Protein AF-A0A0N4Y0J4-F1 (afdb_monomer)

Foldseek 3Di:
DDDDDPPPPPPPPPCPPVVVVVVCVVVVHDDDDDDDDFFLQCVPCVDPVNCVQDPDSVDSGGGHDPLLVVQLVVLCVVPVDDNPQSVLVSLVVSVVVVVVVCCVVVVHDDDDDDVVSNVPHDDDWDQRPVPRDTDDDPDDDDPPPDPDPADDDDDDQDPDSPDAGRLCPLVCVLVVQLVVQLRVLVVDPVCVVPDPVVSSVVSQVVSCVVQVANPPDDDRPRGRDQCNQLVVLCVVLVVLVDCVLVVCVVPDDLVVSLVVCVVPVVVSVVSNLVSCVVPDPPVSSVVCCVVRPVVSVVVSVVSVVVVVVVVPDPDDPPPPDDDDDDPPVVVVVVVVCVVPPPDD

Structure (mmCIF, N/CA/C/O backbone):
data_AF-A0A0N4Y0J4-F1
#
_entry.id   AF-A0A0N4Y0J4-F1
#
loop_
_atom_site.group_PDB
_atom_site.id
_atom_site.type_symbol
_atom_site.label_atom_id
_atom_site.label_alt_id
_atom_site.label_comp_id
_atom_site.label_asym_id
_atom_site.label_entity_id
_atom_site.label_seq_id
_atom_site.pdbx_PDB_ins_code
_atom_site.Cartn_x
_atom_site.Cartn_y
_atom_site.Cartn_z
_atom_site.occupancy
_atom_site.B_iso_or_equiv
_atom_site.auth_seq_id
_atom_site.auth_comp_id
_atom_site.auth_asym_id
_atom_site.auth_atom_id
_atom_site.pdbx_PDB_model_num
ATOM 1 N N . MET A 1 1 ? 0.042 -35.279 -25.208 1.00 31.17 1 MET A N 1
ATOM 2 C CA . MET A 1 1 ? 1.212 -35.589 -24.359 1.00 31.17 1 MET A CA 1
ATOM 3 C C . MET A 1 1 ? 1.078 -34.832 -23.050 1.00 31.17 1 MET A C 1
ATOM 5 O O . MET A 1 1 ? 1.083 -33.609 -23.061 1.00 31.17 1 MET A O 1
ATOM 9 N N . LYS A 1 2 ? 0.857 -35.554 -21.946 1.00 26.38 2 LYS A N 1
ATOM 10 C CA . LYS A 1 2 ? 0.880 -34.996 -20.590 1.00 26.38 2 LYS A CA 1
ATOM 11 C C . LYS A 1 2 ? 2.342 -34.725 -20.237 1.00 26.38 2 LYS A C 1
ATOM 13 O O . LYS A 1 2 ? 3.119 -35.668 -20.147 1.00 26.38 2 LYS A O 1
ATOM 18 N N . VAL A 1 3 ? 2.716 -33.457 -20.097 1.00 28.03 3 VAL A N 1
ATOM 19 C CA . VAL A 1 3 ? 4.016 -33.084 -19.531 1.00 28.03 3 VAL A CA 1
ATOM 20 C C . VAL A 1 3 ? 3.877 -33.183 -18.016 1.00 28.03 3 VAL A C 1
ATOM 22 O O . VAL A 1 3 ? 3.051 -32.494 -17.418 1.00 28.03 3 VAL A O 1
ATOM 25 N N . ASN A 1 4 ? 4.636 -34.103 -17.425 1.00 28.98 4 ASN A N 1
ATOM 26 C CA . ASN A 1 4 ? 4.753 -34.290 -15.985 1.00 28.98 4 ASN A CA 1
ATOM 27 C C . ASN A 1 4 ? 5.170 -32.968 -15.326 1.00 28.98 4 ASN A C 1
ATOM 29 O O . ASN A 1 4 ? 6.237 -32.435 -15.622 1.00 28.98 4 ASN A O 1
ATOM 33 N N . GLN A 1 5 ? 4.323 -32.442 -14.440 1.00 28.95 5 GLN A N 1
ATOM 34 C CA . GLN A 1 5 ? 4.692 -31.340 -13.555 1.00 28.95 5 GLN A CA 1
ATOM 35 C C . GLN A 1 5 ? 5.646 -31.871 -12.474 1.00 28.95 5 GLN A C 1
ATOM 37 O O . GLN A 1 5 ? 5.305 -32.863 -11.823 1.00 28.95 5 GLN A O 1
ATOM 42 N N . PRO A 1 6 ? 6.806 -31.236 -12.234 1.00 32.66 6 PRO A N 1
ATOM 43 C CA . PRO A 1 6 ? 7.612 -31.535 -11.061 1.00 32.66 6 PRO A CA 1
ATOM 44 C C . PRO A 1 6 ? 6.843 -31.129 -9.798 1.00 32.66 6 PRO A C 1
ATOM 46 O O . PRO A 1 6 ? 6.351 -30.004 -9.685 1.00 32.66 6 PRO A O 1
ATOM 49 N N . GLN A 1 7 ? 6.738 -32.052 -8.842 1.00 34.50 7 GLN A N 1
ATOM 50 C CA . GLN A 1 7 ? 6.156 -31.838 -7.517 1.00 34.50 7 GLN A CA 1
ATOM 51 C C . GLN A 1 7 ? 7.072 -30.969 -6.635 1.00 34.50 7 GLN A C 1
ATOM 53 O O . GLN A 1 7 ? 7.672 -31.435 -5.674 1.00 34.50 7 GLN A O 1
ATOM 58 N N . SER A 1 8 ? 7.154 -29.677 -6.943 1.00 32.69 8 SER A N 1
ATOM 59 C CA . SER A 1 8 ? 7.699 -28.655 -6.043 1.00 32.69 8 SER A CA 1
ATOM 60 C C . SER A 1 8 ? 6.921 -27.351 -6.220 1.00 32.69 8 SER A C 1
ATOM 62 O O . SER A 1 8 ? 7.470 -26.300 -6.544 1.00 32.69 8 SER A O 1
ATOM 64 N N . ASN A 1 9 ? 5.600 -27.426 -6.045 1.00 29.61 9 ASN A N 1
ATOM 65 C CA . ASN A 1 9 ? 4.718 -26.265 -6.099 1.00 29.61 9 ASN A CA 1
ATOM 66 C C . ASN A 1 9 ? 4.848 -25.440 -4.811 1.00 29.61 9 ASN A C 1
ATOM 68 O O . ASN A 1 9 ? 3.964 -25.438 -3.962 1.00 29.61 9 ASN A O 1
ATOM 72 N N . ILE A 1 10 ? 5.921 -24.660 -4.706 1.00 33.69 10 ILE A N 1
ATOM 73 C CA . ILE A 1 10 ? 5.779 -23.302 -4.181 1.00 33.69 10 ILE A CA 1
ATOM 74 C C . ILE A 1 10 ? 5.601 -22.421 -5.411 1.00 33.69 10 ILE A C 1
ATOM 76 O O . ILE A 1 10 ? 6.430 -21.586 -5.754 1.00 33.69 10 ILE A O 1
ATOM 80 N N . ALA A 1 11 ? 4.482 -22.622 -6.100 1.00 30.66 11 ALA A N 1
ATOM 81 C CA . ALA A 1 11 ? 3.845 -21.465 -6.674 1.00 30.66 11 ALA A CA 1
ATOM 82 C C . ALA A 1 11 ? 3.395 -20.659 -5.453 1.00 30.66 11 ALA A C 1
ATOM 84 O O . ALA A 1 11 ? 2.435 -21.036 -4.782 1.00 30.66 11 ALA A O 1
ATOM 85 N N . ILE A 1 12 ? 4.089 -19.562 -5.132 1.00 37.56 12 ILE A N 1
ATOM 86 C CA . ILE A 1 12 ? 3.347 -18.424 -4.594 1.00 37.56 12 ILE A CA 1
ATOM 87 C C . ILE A 1 12 ? 2.304 -18.189 -5.674 1.00 37.56 12 ILE A C 1
ATOM 89 O O . ILE A 1 12 ? 2.636 -17.764 -6.780 1.00 37.56 12 ILE A O 1
ATOM 93 N N . GLN A 1 13 ? 1.087 -18.661 -5.421 1.00 34.84 13 GLN A N 1
ATOM 94 C CA . GLN A 1 13 ? -0.018 -18.557 -6.345 1.00 34.84 13 GLN A CA 1
ATOM 95 C C . GLN A 1 13 ? -0.326 -17.060 -6.422 1.00 34.84 13 GLN A C 1
ATOM 97 O O . GLN A 1 13 ? -1.225 -16.559 -5.753 1.00 34.84 13 GLN A O 1
ATOM 102 N N . TRP A 1 14 ? 0.406 -16.327 -7.263 1.00 43.12 14 TRP A N 1
ATOM 103 C CA . TRP A 1 14 ? -0.055 -15.081 -7.856 1.00 43.12 14 TRP A CA 1
ATOM 104 C C . TRP A 1 14 ? -1.189 -15.447 -8.804 1.00 43.12 14 TRP A C 1
ATOM 106 O O . TRP A 1 14 ? -1.129 -15.273 -10.017 1.00 43.12 14 TRP A O 1
ATOM 116 N N . THR A 1 15 ? -2.249 -16.021 -8.247 1.00 46.75 15 THR A N 1
ATOM 117 C CA . THR A 1 15 ? -3.503 -16.123 -8.949 1.00 46.75 15 THR A CA 1
ATOM 118 C C . THR A 1 15 ? -4.069 -14.722 -8.860 1.00 46.75 15 THR A C 1
ATOM 120 O O . THR A 1 15 ? -4.927 -14.436 -8.026 1.00 46.75 15 THR A O 1
ATOM 123 N N . ILE A 1 16 ? -3.612 -13.829 -9.744 1.00 56.88 16 ILE A N 1
ATOM 124 C CA . ILE A 1 16 ? -4.552 -12.852 -10.272 1.00 56.88 16 ILE A CA 1
ATOM 125 C C . ILE A 1 16 ? -5.655 -13.731 -10.851 1.00 56.88 16 ILE A C 1
ATOM 127 O O . ILE A 1 16 ? -5.487 -14.370 -11.893 1.00 56.88 16 ILE A O 1
ATOM 131 N N . ARG A 1 17 ? -6.717 -13.926 -10.061 1.00 66.19 17 ARG A N 1
ATOM 132 C CA . ARG A 1 17 ? -7.795 -14.847 -10.407 1.00 66.19 17 ARG A CA 1
ATOM 133 C C . ARG A 1 17 ? -8.247 -14.450 -11.803 1.00 66.19 17 ARG A C 1
ATOM 135 O O . ARG A 1 17 ? -8.393 -13.259 -12.065 1.00 66.19 17 ARG A O 1
ATOM 142 N N . LYS A 1 18 ? -8.478 -15.417 -12.697 1.00 72.25 18 LYS A N 1
ATOM 143 C CA . LYS A 1 18 ? -8.945 -15.127 -14.069 1.00 72.25 18 LYS A CA 1
ATOM 144 C C . LYS A 1 18 ? -10.119 -14.133 -14.077 1.00 72.25 18 LYS A C 1
ATOM 146 O O . LYS A 1 18 ? -10.210 -13.308 -14.977 1.00 72.25 18 LYS A O 1
ATOM 151 N N . GLY A 1 19 ? -10.953 -14.161 -13.031 1.00 79.44 19 GLY A N 1
ATOM 152 C CA . GLY A 1 19 ? -11.997 -13.168 -12.777 1.00 79.44 19 GLY A CA 1
ATOM 153 C C . GLY A 1 19 ? -11.510 -11.712 -12.715 1.00 79.44 19 GLY A C 1
ATOM 154 O O . GLY A 1 19 ? -12.121 -10.871 -13.358 1.00 79.44 19 GLY A O 1
ATOM 155 N N . HIS A 1 20 ? -10.406 -11.402 -12.027 1.00 82.44 20 HIS A N 1
ATOM 156 C CA . HIS A 1 20 ? -9.863 -10.038 -11.944 1.00 82.44 20 HIS A CA 1
ATOM 157 C C . HIS A 1 20 ? -9.346 -9.539 -13.298 1.00 82.44 20 HIS A C 1
ATOM 159 O O . HIS A 1 20 ? -9.631 -8.408 -13.678 1.00 82.44 20 HIS A O 1
ATOM 165 N N . LEU A 1 21 ? -8.643 -10.389 -14.057 1.00 86.44 21 LEU A N 1
ATOM 166 C CA . LEU A 1 21 ? -8.172 -10.033 -15.403 1.00 86.44 21 LEU A CA 1
ATOM 167 C C . LEU A 1 21 ? -9.341 -9.786 -16.363 1.00 86.44 21 LEU A C 1
ATOM 169 O O . LEU A 1 21 ? -9.305 -8.854 -17.159 1.00 86.44 21 LEU A O 1
ATOM 173 N N . ASN A 1 22 ? -10.392 -10.605 -16.276 1.00 87.00 22 ASN A N 1
ATOM 174 C CA . ASN A 1 22 ? -11.595 -10.413 -17.081 1.00 87.00 22 ASN A CA 1
ATOM 175 C C . ASN A 1 22 ? -12.346 -9.138 -16.681 1.00 87.00 22 ASN A C 1
ATOM 177 O O . ASN A 1 22 ? -12.809 -8.412 -17.553 1.00 87.00 22 ASN A O 1
ATOM 181 N N . PHE A 1 23 ? -12.434 -8.844 -15.384 1.00 90.38 23 PHE A N 1
ATOM 182 C CA . PHE A 1 23 ? -13.051 -7.616 -14.893 1.00 90.38 23 PHE A CA 1
ATOM 183 C C . PHE A 1 23 ? -12.301 -6.369 -15.377 1.00 90.38 23 PHE A C 1
ATOM 185 O O . PHE A 1 23 ? -12.927 -5.465 -15.921 1.00 90.38 23 PHE A O 1
ATOM 192 N N . ALA A 1 24 ? -10.968 -6.351 -15.268 1.00 91.56 24 ALA A N 1
ATOM 193 C CA . ALA A 1 24 ? -10.138 -5.266 -15.791 1.00 91.56 24 ALA A CA 1
ATOM 194 C C . ALA A 1 24 ? -10.339 -5.078 -17.303 1.00 91.56 24 ALA A C 1
ATOM 196 O O . ALA A 1 24 ? -10.591 -3.965 -17.755 1.00 91.56 24 ALA A O 1
ATOM 197 N N . ARG A 1 25 ? -10.352 -6.177 -18.071 1.00 92.06 25 ARG A N 1
ATOM 198 C CA . ARG A 1 25 ? -10.621 -6.135 -19.515 1.00 92.06 25 ARG A CA 1
ATOM 199 C C . ARG A 1 25 ? -11.995 -5.540 -19.835 1.00 92.06 25 ARG A C 1
ATOM 201 O O . ARG A 1 25 ? -12.098 -4.741 -20.754 1.00 92.06 25 ARG A O 1
ATOM 208 N N . ASN A 1 26 ? -13.032 -5.883 -19.070 1.00 95.38 26 ASN A N 1
ATOM 209 C CA . ASN A 1 26 ? -14.376 -5.322 -19.255 1.00 95.38 26 ASN A CA 1
ATOM 210 C C . ASN A 1 26 ? -14.440 -3.813 -18.959 1.00 95.38 26 ASN A C 1
ATOM 212 O O . ASN A 1 26 ? -15.339 -3.136 -19.448 1.00 95.38 26 ASN A O 1
ATOM 216 N N . LEU A 1 27 ? -13.497 -3.294 -18.170 1.00 94.94 27 LEU A N 1
ATOM 217 C CA . LEU A 1 27 ? -13.324 -1.867 -17.899 1.00 94.94 27 LEU A CA 1
ATOM 218 C C . LEU A 1 27 ? -12.318 -1.190 -18.846 1.00 94.94 27 LEU A C 1
ATOM 220 O O . LEU A 1 27 ? -11.990 -0.027 -18.632 1.00 94.94 27 LEU A O 1
ATOM 224 N N . ASN A 1 28 ? -11.832 -1.892 -19.878 1.00 95.12 28 ASN A N 1
ATOM 225 C CA . ASN A 1 28 ? -10.765 -1.434 -20.777 1.00 95.12 28 ASN A CA 1
ATOM 226 C C . ASN A 1 28 ? -9.472 -1.042 -20.037 1.00 95.12 28 ASN A C 1
ATOM 228 O O . ASN A 1 28 ? -8.808 -0.075 -20.402 1.00 95.12 28 ASN A O 1
ATOM 232 N N . LEU A 1 29 ? -9.128 -1.785 -18.983 1.00 91.94 29 LEU A N 1
ATOM 233 C CA . LEU A 1 29 ? -7.893 -1.607 -18.226 1.00 91.94 29 LEU A CA 1
ATOM 234 C C . LEU A 1 29 ? -6.874 -2.690 -18.584 1.00 91.94 29 LEU A C 1
ATOM 236 O O . LEU A 1 29 ? -7.170 -3.887 -18.503 1.00 91.94 29 LEU A O 1
ATOM 240 N N . ASP A 1 30 ? -5.653 -2.254 -18.886 1.00 88.56 30 ASP A N 1
ATOM 241 C CA . ASP A 1 30 ? -4.498 -3.133 -19.018 1.00 88.56 30 ASP A CA 1
ATOM 242 C C . ASP A 1 30 ? -3.889 -3.427 -17.647 1.00 88.56 30 ASP A C 1
ATOM 244 O O . ASP A 1 30 ? -3.648 -2.536 -16.831 1.00 88.56 30 ASP A O 1
ATOM 248 N N . VAL A 1 31 ? -3.622 -4.707 -17.388 1.00 86.94 31 VAL A N 1
ATOM 249 C CA . VAL A 1 31 ? -2.981 -5.155 -16.149 1.00 86.94 31 VAL A CA 1
ATOM 250 C C . VAL A 1 31 ? -1.511 -5.422 -16.433 1.00 86.94 31 VAL A C 1
ATOM 252 O O . VAL A 1 31 ? -1.168 -6.422 -17.064 1.00 86.94 31 VAL A O 1
ATOM 255 N N . ILE A 1 32 ? -0.644 -4.539 -15.937 1.00 87.25 32 ILE A N 1
ATOM 256 C CA . ILE A 1 32 ? 0.812 -4.673 -16.037 1.00 87.25 32 ILE A CA 1
ATOM 257 C C . ILE A 1 32 ? 1.336 -5.228 -14.703 1.00 87.25 32 ILE A C 1
ATOM 259 O O . ILE A 1 32 ? 1.235 -4.542 -13.683 1.00 87.25 32 ILE A O 1
ATOM 263 N N . PRO A 1 33 ? 1.865 -6.465 -14.660 1.00 85.38 33 PRO A N 1
ATOM 264 C CA . PRO A 1 33 ? 2.409 -7.023 -13.430 1.00 85.38 33 PRO A CA 1
ATOM 265 C C . PRO A 1 33 ? 3.743 -6.357 -13.073 1.00 85.38 33 PRO A C 1
ATOM 267 O O . PRO A 1 33 ? 4.647 -6.280 -13.902 1.00 85.38 33 PRO A O 1
ATOM 270 N N . LEU A 1 34 ? 3.881 -5.939 -11.814 1.00 85.81 34 LEU A N 1
ATOM 271 C CA . LEU A 1 34 ? 5.156 -5.529 -11.232 1.00 85.81 34 LEU A CA 1
ATOM 272 C C . LEU A 1 34 ? 5.738 -6.711 -10.458 1.00 85.81 34 LEU A C 1
ATOM 274 O O . LEU A 1 34 ? 5.126 -7.196 -9.506 1.00 85.81 34 LEU A O 1
ATOM 278 N N . VAL A 1 35 ? 6.915 -7.176 -10.873 1.00 85.38 35 VAL A N 1
ATOM 279 C CA . VAL A 1 35 ? 7.637 -8.274 -10.223 1.00 85.38 35 VAL A CA 1
ATOM 280 C C . VAL A 1 35 ? 8.998 -7.756 -9.791 1.00 85.38 35 VAL A C 1
ATOM 282 O O . VAL A 1 35 ? 9.771 -7.282 -10.619 1.00 85.38 35 VAL A O 1
ATOM 285 N N . GLN A 1 36 ? 9.278 -7.848 -8.495 1.00 86.88 36 GLN A N 1
ATOM 286 C CA . GLN A 1 36 ? 10.590 -7.523 -7.950 1.00 86.88 36 GLN A CA 1
ATOM 287 C C . GLN A 1 36 ? 11.582 -8.642 -8.284 1.00 86.88 36 GLN A C 1
ATOM 289 O O . GLN A 1 36 ? 11.252 -9.820 -8.132 1.00 86.88 36 GLN A O 1
ATOM 294 N N . THR A 1 37 ? 12.780 -8.283 -8.755 1.00 85.06 37 THR A N 1
ATOM 295 C CA . THR A 1 37 ? 13.807 -9.258 -9.180 1.00 85.06 37 THR A CA 1
ATOM 296 C C . THR A 1 37 ? 15.152 -9.098 -8.480 1.00 85.06 37 THR A C 1
ATOM 298 O O . THR A 1 37 ? 16.029 -9.934 -8.678 1.00 85.06 37 THR A O 1
ATOM 301 N N . PHE A 1 38 ? 15.313 -8.063 -7.653 1.00 83.50 38 PHE A N 1
ATOM 302 C CA . PHE A 1 38 ? 16.567 -7.778 -6.956 1.00 83.50 38 PHE A CA 1
ATOM 303 C C . PHE A 1 38 ? 16.326 -7.248 -5.536 1.00 83.50 38 PHE A C 1
ATOM 305 O O . PHE A 1 38 ? 16.553 -7.970 -4.565 1.00 83.50 38 PHE A O 1
ATOM 312 N N . GLY A 1 39 ? 15.837 -6.008 -5.420 1.00 85.44 39 GLY A N 1
ATOM 313 C CA . GLY A 1 39 ? 15.441 -5.384 -4.153 1.00 85.44 39 GLY A CA 1
ATOM 314 C C . GLY A 1 39 ? 13.968 -5.623 -3.813 1.00 85.44 39 GLY A C 1
ATOM 315 O O . GLY A 1 39 ? 13.213 -6.129 -4.641 1.00 85.44 39 GLY A O 1
ATOM 316 N N . HIS A 1 40 ? 13.552 -5.233 -2.604 1.00 88.00 40 HIS A N 1
ATOM 317 C CA . HIS A 1 40 ? 12.189 -5.434 -2.081 1.00 88.00 40 HIS A CA 1
ATOM 318 C C . HIS A 1 40 ? 11.744 -6.910 -2.063 1.00 88.00 40 HIS A C 1
ATOM 320 O O . HIS A 1 40 ? 10.594 -7.253 -2.361 1.00 88.00 40 HIS A O 1
ATOM 326 N N . MET A 1 41 ? 12.682 -7.807 -1.749 1.00 89.06 41 MET A N 1
ATOM 327 C CA . MET A 1 41 ? 12.480 -9.256 -1.771 1.00 89.06 41 MET A CA 1
ATOM 328 C C . MET A 1 41 ? 12.072 -9.836 -0.408 1.00 89.06 41 MET A C 1
ATOM 330 O O . MET A 1 41 ? 12.035 -11.060 -0.256 1.00 89.06 41 MET A O 1
ATOM 334 N N . GLU A 1 42 ? 11.708 -9.010 0.580 1.00 88.94 42 GLU A N 1
ATOM 335 C CA . GLU A 1 42 ? 11.458 -9.421 1.972 1.00 88.94 42 GLU A CA 1
ATOM 336 C C . GLU A 1 42 ? 10.393 -10.505 2.063 1.00 88.94 42 GLU A C 1
ATOM 338 O O . GLU A 1 42 ? 10.497 -11.439 2.857 1.00 88.94 42 GLU A O 1
ATOM 343 N N . TRP A 1 43 ? 9.382 -10.428 1.201 1.00 83.75 43 TRP A N 1
ATOM 344 C CA . TRP A 1 43 ? 8.306 -11.408 1.147 1.00 83.75 43 TRP A CA 1
ATOM 345 C C . TRP A 1 43 ? 8.776 -12.816 0.801 1.00 83.75 43 TRP A C 1
ATOM 347 O O . TRP A 1 43 ? 8.217 -13.781 1.325 1.00 83.75 43 TRP A O 1
ATOM 357 N N . LEU A 1 44 ? 9.790 -12.939 -0.055 1.00 88.31 44 LEU A N 1
ATOM 358 C CA . LEU A 1 44 ? 10.386 -14.219 -0.412 1.00 88.31 44 LEU A CA 1
ATOM 359 C C . LEU A 1 44 ? 11.503 -14.578 0.569 1.00 88.31 44 LEU A C 1
ATOM 361 O O . LEU A 1 44 ? 11.515 -15.672 1.128 1.00 88.31 44 LEU A O 1
ATOM 365 N N . LEU A 1 45 ? 12.425 -13.649 0.807 1.00 91.44 45 LEU A N 1
ATOM 366 C CA . LEU A 1 45 ? 13.655 -13.917 1.537 1.00 91.44 45 LEU A CA 1
ATOM 367 C C . LEU A 1 45 ? 13.455 -14.017 3.048 1.00 91.44 45 LEU A C 1
ATOM 369 O O . LEU A 1 45 ? 14.351 -14.532 3.708 1.00 91.44 45 LEU A O 1
ATOM 373 N N . LYS A 1 46 ? 12.306 -13.623 3.622 1.00 89.31 46 LYS A N 1
ATOM 374 C CA . LYS A 1 46 ? 12.015 -13.817 5.060 1.00 89.31 46 LYS A CA 1
ATOM 375 C C . LYS A 1 46 ? 11.979 -15.284 5.501 1.00 89.31 46 LYS A C 1
ATOM 377 O O . LYS A 1 46 ? 12.164 -15.558 6.681 1.00 89.31 46 LYS A O 1
ATOM 382 N N . TYR A 1 47 ? 11.751 -16.226 4.585 1.00 91.06 47 TYR A N 1
ATOM 383 C CA . TYR A 1 47 ? 11.655 -17.650 4.915 1.00 91.06 47 TYR A CA 1
ATOM 384 C C . TYR A 1 47 ? 13.027 -18.331 4.947 1.00 91.06 47 TYR A C 1
ATOM 386 O O . TYR A 1 47 ? 13.835 -18.137 4.041 1.00 91.06 47 TYR A O 1
ATOM 394 N N . GLU A 1 48 ? 13.242 -19.221 5.921 1.00 91.44 48 GLU A N 1
ATOM 395 C CA . GLU A 1 48 ? 14.536 -19.889 6.150 1.00 91.44 48 GLU A CA 1
ATOM 396 C C . GLU A 1 48 ? 15.084 -20.598 4.904 1.00 91.44 48 GLU A C 1
ATOM 398 O O . GLU A 1 48 ? 16.246 -20.441 4.544 1.00 91.44 48 GLU A O 1
ATOM 403 N N . ARG A 1 49 ? 14.226 -21.297 4.152 1.00 92.50 49 ARG A N 1
ATOM 404 C CA . ARG A 1 49 ? 14.622 -21.985 2.907 1.00 92.50 49 ARG A CA 1
ATOM 405 C C . ARG A 1 49 ? 15.214 -21.060 1.832 1.00 92.50 49 ARG A C 1
ATOM 407 O O . ARG A 1 49 ? 15.903 -21.540 0.934 1.00 92.50 49 ARG A O 1
ATOM 414 N N . PHE A 1 50 ? 14.909 -19.763 1.893 1.00 91.25 50 PHE A N 1
ATOM 415 C CA . PHE A 1 50 ? 15.389 -18.743 0.960 1.00 91.25 50 PHE A CA 1
ATOM 416 C C . PHE A 1 50 ? 16.444 -17.819 1.582 1.00 91.25 50 PHE A C 1
ATOM 418 O O . PHE A 1 50 ? 16.999 -16.983 0.877 1.00 91.25 50 PHE A O 1
ATOM 425 N N . ARG A 1 51 ? 16.775 -17.991 2.869 1.00 91.38 51 ARG A N 1
ATOM 426 C CA . ARG A 1 51 ? 17.764 -17.182 3.597 1.00 91.38 51 ARG A CA 1
ATOM 427 C C . ARG A 1 51 ? 19.144 -17.196 2.941 1.00 91.38 51 ARG A C 1
ATOM 429 O O . ARG A 1 51 ? 19.793 -16.162 2.884 1.00 91.38 51 ARG A O 1
ATOM 436 N N . LYS A 1 52 ? 19.538 -18.332 2.355 1.00 90.50 52 LYS A N 1
ATOM 437 C CA . LYS A 1 52 ? 20.798 -18.492 1.606 1.00 90.50 52 LYS A CA 1
ATOM 438 C C . LYS A 1 52 ? 20.951 -17.569 0.390 1.00 90.50 52 LYS A C 1
ATOM 440 O O . LYS A 1 52 ? 22.052 -17.441 -0.122 1.00 90.50 52 LYS A O 1
ATOM 445 N N . PHE A 1 53 ? 19.858 -16.976 -0.091 1.00 89.88 53 PHE A N 1
ATOM 446 C CA . PHE A 1 53 ? 19.873 -16.030 -1.206 1.00 89.88 53 PHE A CA 1
ATOM 447 C C . PHE A 1 53 ? 19.904 -14.574 -0.738 1.00 89.88 53 PHE A C 1
ATOM 449 O O . PHE A 1 53 ? 19.745 -13.683 -1.561 1.00 89.88 53 PHE A O 1
ATOM 456 N N . ARG A 1 54 ? 20.034 -14.295 0.562 1.00 90.94 54 ARG A N 1
ATOM 457 C CA . ARG A 1 54 ? 20.157 -12.919 1.053 1.00 90.94 54 ARG A CA 1
ATOM 458 C C . ARG A 1 54 ? 21.571 -12.409 0.815 1.00 90.94 54 ARG A C 1
ATOM 460 O O . ARG A 1 54 ? 22.531 -13.108 1.120 1.00 90.94 54 ARG A O 1
ATOM 467 N N . GLU A 1 55 ? 21.686 -11.172 0.346 1.00 87.56 55 GLU A N 1
ATOM 468 C CA . GLU A 1 55 ? 22.969 -10.460 0.326 1.00 87.56 55 GLU A CA 1
ATOM 469 C C . GLU A 1 55 ? 23.529 -10.300 1.747 1.00 87.56 55 GLU A C 1
ATOM 471 O O . GLU A 1 55 ? 24.706 -10.545 2.002 1.00 87.56 55 GLU A O 1
ATOM 476 N N . ASN A 1 56 ? 22.657 -9.938 2.692 1.00 88.06 56 ASN A N 1
ATOM 477 C CA . ASN A 1 56 ? 22.979 -9.845 4.106 1.00 88.06 56 ASN A CA 1
ATOM 478 C C . ASN A 1 56 ? 22.021 -10.719 4.911 1.00 88.06 56 ASN A C 1
ATOM 480 O O . ASN A 1 56 ? 20.804 -10.547 4.856 1.00 88.06 56 ASN A O 1
ATOM 484 N N . ASP A 1 57 ? 22.573 -11.619 5.718 1.00 88.69 57 ASP A N 1
ATOM 485 C CA . ASP A 1 57 ? 21.789 -12.565 6.504 1.00 88.69 57 ASP A CA 1
ATOM 486 C C . ASP A 1 57 ? 20.728 -11.891 7.397 1.00 88.69 57 ASP A C 1
ATOM 488 O O . ASP A 1 57 ? 19.600 -12.379 7.519 1.00 88.69 57 ASP A O 1
ATOM 492 N N . LYS A 1 58 ? 21.051 -10.715 7.948 1.00 89.06 58 LYS A N 1
ATOM 493 C CA . LYS A 1 58 ? 20.164 -9.926 8.811 1.00 89.06 58 LYS A CA 1
ATOM 494 C C . LYS A 1 58 ? 19.009 -9.273 8.047 1.00 89.06 58 LYS A C 1
ATOM 496 O O . LYS A 1 58 ? 17.953 -9.049 8.638 1.00 89.06 58 LYS A O 1
ATOM 501 N N . PHE A 1 59 ? 19.183 -8.967 6.760 1.00 89.06 59 PHE A N 1
ATOM 502 C CA . PHE A 1 59 ? 18.252 -8.136 5.994 1.00 89.06 59 PHE A CA 1
ATOM 503 C C . PHE A 1 59 ? 17.705 -8.879 4.764 1.00 89.06 59 PHE A C 1
ATOM 505 O O . PHE A 1 59 ? 18.421 -9.074 3.786 1.00 89.06 59 PHE A O 1
ATOM 512 N N . PRO A 1 60 ? 16.411 -9.250 4.741 1.00 91.19 60 PRO A N 1
ATOM 513 C CA . PRO A 1 60 ? 15.813 -9.991 3.629 1.00 91.19 60 PRO A CA 1
ATOM 514 C C . PRO A 1 60 ? 15.447 -9.102 2.420 1.00 91.19 60 PRO A C 1
ATOM 516 O O . PRO A 1 60 ? 14.597 -9.480 1.625 1.00 91.19 60 PRO A O 1
ATOM 519 N N . GLN A 1 61 ? 16.033 -7.910 2.291 1.00 89.38 61 GLN A N 1
ATOM 520 C CA . GLN A 1 61 ? 15.662 -6.913 1.276 1.00 89.38 61 GLN A CA 1
ATOM 521 C C . GLN A 1 61 ? 16.215 -7.245 -0.112 1.00 89.38 61 GLN A C 1
ATOM 523 O O . GLN A 1 61 ? 15.516 -7.054 -1.108 1.00 89.38 61 GLN A O 1
ATOM 528 N N . PHE A 1 62 ? 17.450 -7.750 -0.161 1.00 88.12 62 PHE A N 1
ATOM 529 C CA . PHE A 1 62 ? 18.222 -7.915 -1.389 1.00 88.12 62 PHE A CA 1
ATOM 530 C C . PHE A 1 62 ? 18.590 -9.375 -1.622 1.00 88.12 62 PHE A C 1
ATOM 532 O O . PHE A 1 62 ? 19.072 -10.070 -0.719 1.00 88.12 62 PHE A O 1
ATOM 539 N N . GLY A 1 63 ? 18.328 -9.828 -2.847 1.00 85.88 63 GLY A N 1
ATOM 540 C CA . GLY A 1 63 ? 18.679 -11.159 -3.318 1.00 85.88 63 GLY A CA 1
ATOM 541 C C . GLY A 1 63 ? 20.060 -11.203 -3.970 1.00 85.88 63 GLY A C 1
ATOM 542 O O . GLY A 1 63 ? 20.393 -10.337 -4.773 1.00 85.88 63 GLY A O 1
ATOM 543 N N . VAL A 1 64 ? 20.823 -12.255 -3.686 1.00 86.69 64 VAL A N 1
ATOM 544 C CA . VAL A 1 64 ? 22.099 -12.580 -4.328 1.00 86.69 64 VAL A CA 1
ATOM 545 C C . VAL A 1 64 ? 22.112 -14.050 -4.756 1.00 86.69 64 VAL A C 1
ATOM 547 O O . VAL A 1 64 ? 21.528 -14.915 -4.096 1.00 86.69 64 VAL A O 1
ATOM 550 N N . CYS A 1 65 ? 22.774 -14.342 -5.874 1.00 83.69 65 CYS A N 1
ATOM 551 C CA . CYS A 1 65 ? 23.039 -15.702 -6.343 1.00 83.69 65 CYS A CA 1
ATOM 552 C C . CYS A 1 65 ? 24.528 -15.913 -6.657 1.00 83.69 65 CYS A C 1
ATOM 554 O O . CYS A 1 65 ? 25.277 -14.948 -6.836 1.00 83.69 65 CYS A O 1
ATOM 556 N N . GLU A 1 66 ? 24.952 -17.175 -6.745 1.00 84.81 66 GLU A N 1
ATOM 557 C CA . GLU A 1 66 ? 26.347 -17.546 -7.027 1.00 84.81 66 GLU A CA 1
ATOM 558 C C . GLU A 1 66 ? 26.858 -16.908 -8.326 1.00 84.81 66 GLU A C 1
ATOM 560 O O . GLU A 1 66 ? 27.996 -16.455 -8.391 1.00 84.81 66 GLU A O 1
ATOM 565 N N . GLU A 1 67 ? 26.017 -16.812 -9.356 1.00 82.06 67 GLU A N 1
ATOM 566 C CA . GLU A 1 67 ? 26.382 -16.189 -10.628 1.00 82.06 67 GLU A CA 1
ATOM 567 C C . GLU A 1 67 ? 26.620 -14.684 -10.485 1.00 82.06 67 GLU A C 1
ATOM 569 O O . GLU A 1 67 ? 27.608 -14.176 -11.002 1.00 82.06 67 GLU A O 1
ATOM 574 N N . SER A 1 68 ? 25.767 -13.966 -9.744 1.00 81.75 68 SER A N 1
ATOM 575 C CA . SER A 1 68 ? 25.981 -12.533 -9.489 1.00 81.75 68 SER A CA 1
ATOM 576 C C . SER A 1 68 ? 27.251 -12.269 -8.675 1.00 81.75 68 SER A C 1
ATOM 578 O O . SER A 1 68 ? 27.923 -11.266 -8.899 1.00 81.75 68 SER A O 1
ATOM 580 N N . GLN A 1 69 ? 27.616 -13.189 -7.774 1.00 83.31 69 GLN A N 1
ATOM 581 C CA . GLN A 1 69 ? 28.865 -13.107 -7.016 1.00 83.31 69 GLN A CA 1
ATOM 582 C C . GLN A 1 69 ? 30.084 -13.320 -7.911 1.00 83.31 69 GLN A C 1
ATOM 584 O O . GLN A 1 69 ? 31.053 -12.582 -7.772 1.00 83.31 69 GLN A O 1
ATOM 589 N N . LYS A 1 70 ? 30.027 -14.280 -8.844 1.00 83.25 70 LYS A N 1
ATOM 590 C CA . LYS A 1 70 ? 31.097 -14.514 -9.827 1.00 83.25 70 LYS A CA 1
ATOM 591 C C . LYS A 1 70 ? 31.305 -13.303 -10.729 1.00 83.25 70 LYS A C 1
ATOM 593 O O . LYS A 1 70 ? 32.414 -12.803 -10.808 1.00 83.25 70 LYS A O 1
ATOM 598 N N . VAL A 1 71 ? 30.228 -12.755 -11.296 1.00 79.75 71 VAL A N 1
ATOM 599 C CA . VAL A 1 71 ? 30.316 -11.543 -12.128 1.00 79.75 71 VAL A CA 1
ATOM 600 C C . VAL A 1 71 ? 30.909 -10.375 -11.340 1.00 79.75 71 VAL A C 1
ATOM 602 O O . VAL A 1 71 ? 31.737 -9.640 -11.866 1.00 79.75 71 VAL A O 1
ATOM 605 N N . MET A 1 72 ? 30.538 -10.209 -10.067 1.00 80.12 72 MET A N 1
ATOM 606 C CA . MET A 1 72 ? 31.147 -9.182 -9.220 1.00 80.12 72 MET A CA 1
ATOM 607 C C . MET A 1 72 ? 32.642 -9.437 -8.974 1.00 80.12 72 MET A C 1
ATOM 609 O O . MET A 1 72 ? 33.421 -8.489 -8.981 1.00 80.12 72 MET A O 1
ATOM 613 N N . GLN A 1 73 ? 33.048 -10.691 -8.754 1.00 81.75 73 GLN A N 1
ATOM 614 C CA . GLN A 1 73 ? 34.459 -11.063 -8.598 1.00 81.75 73 GLN A CA 1
ATOM 615 C C . GLN A 1 73 ? 35.254 -10.736 -9.864 1.00 81.75 73 GLN A C 1
ATOM 617 O O . GLN A 1 73 ? 36.250 -10.026 -9.769 1.00 81.75 73 GLN A O 1
ATOM 622 N N . ASP A 1 74 ? 34.757 -11.133 -11.035 1.00 79.75 74 ASP A N 1
ATOM 623 C CA . ASP A 1 74 ? 35.403 -10.856 -12.322 1.00 79.75 74 ASP A CA 1
ATOM 624 C C . ASP A 1 74 ? 35.542 -9.342 -12.568 1.00 79.75 74 ASP A C 1
ATOM 626 O O . ASP A 1 74 ? 36.603 -8.851 -12.951 1.00 79.75 74 ASP A O 1
ATOM 630 N N . LEU A 1 75 ? 34.495 -8.565 -12.263 1.00 73.94 75 LEU A N 1
ATOM 631 C CA . LEU A 1 75 ? 34.517 -7.103 -12.374 1.00 73.94 75 LEU A CA 1
ATOM 632 C C . LEU A 1 75 ? 35.549 -6.447 -11.437 1.00 73.94 75 LEU A C 1
ATOM 634 O O . LEU A 1 75 ? 36.151 -5.426 -11.788 1.00 73.94 75 LEU A O 1
ATOM 638 N N . LEU A 1 76 ? 35.742 -7.000 -10.235 1.00 77.44 76 LEU A N 1
ATOM 639 C CA . LEU A 1 76 ? 36.742 -6.524 -9.275 1.00 77.44 76 LEU A CA 1
ATOM 640 C C . LEU A 1 76 ? 38.168 -6.903 -9.693 1.00 77.44 76 LEU A C 1
ATOM 642 O O . LEU A 1 76 ? 39.085 -6.112 -9.470 1.00 77.44 76 LEU A O 1
ATOM 646 N N . GLU A 1 77 ? 38.354 -8.074 -10.305 1.00 79.19 77 GLU A N 1
ATOM 647 C CA . GLU A 1 77 ? 39.640 -8.511 -10.858 1.00 79.19 77 GLU A CA 1
ATOM 648 C C . GLU A 1 77 ? 40.074 -7.636 -12.041 1.00 79.19 77 GLU A C 1
ATOM 650 O O . GLU A 1 77 ? 41.239 -7.241 -12.122 1.00 79.19 77 GLU A O 1
ATOM 655 N N . GLU A 1 78 ? 39.142 -7.267 -12.924 1.00 71.44 78 GLU A N 1
ATOM 656 C CA . GLU A 1 78 ? 39.441 -6.424 -14.085 1.00 71.44 78 GLU A CA 1
ATOM 657 C C . GLU A 1 78 ? 39.736 -4.959 -13.719 1.00 71.44 78 GLU A C 1
ATOM 659 O O . GLU A 1 78 ? 40.564 -4.319 -14.373 1.00 71.44 78 GLU A O 1
ATOM 664 N N . GLN A 1 79 ? 39.081 -4.400 -12.689 1.00 66.94 79 GLN A N 1
ATOM 665 C CA . GLN A 1 79 ? 39.246 -2.990 -12.295 1.00 66.94 79 GLN A CA 1
ATOM 666 C C . GLN A 1 79 ? 39.307 -2.774 -10.768 1.00 66.94 79 GLN A C 1
ATOM 668 O O . GLN A 1 79 ? 38.398 -2.181 -10.184 1.00 66.94 79 GLN A O 1
ATOM 673 N N . PRO A 1 80 ? 40.415 -3.134 -10.097 1.00 65.62 80 PRO A N 1
ATOM 674 C CA . PRO A 1 80 ? 40.502 -3.153 -8.630 1.00 65.62 80 PRO A CA 1
ATOM 675 C C . PRO A 1 80 ? 40.452 -1.776 -7.933 1.00 65.62 80 PRO A C 1
ATOM 677 O O . PRO A 1 80 ? 40.345 -1.713 -6.711 1.00 65.62 80 PRO A O 1
ATOM 680 N N . LEU A 1 81 ? 40.551 -0.659 -8.669 1.00 58.62 81 LEU A N 1
ATOM 681 C CA . LEU A 1 81 ? 40.768 0.686 -8.102 1.00 58.62 81 LEU A CA 1
ATOM 682 C C . LEU A 1 81 ? 39.534 1.600 -8.054 1.00 58.62 81 LEU A C 1
ATOM 684 O O . LEU A 1 81 ? 39.614 2.680 -7.469 1.00 58.62 81 LEU A O 1
ATOM 688 N N . ILE A 1 82 ? 38.400 1.217 -8.646 1.00 59.88 82 ILE A N 1
ATOM 689 C CA . ILE A 1 82 ? 37.226 2.101 -8.725 1.00 59.88 82 ILE A CA 1
ATOM 690 C C . ILE A 1 82 ? 35.979 1.304 -8.370 1.00 59.88 82 ILE A C 1
ATOM 692 O O . ILE A 1 82 ? 35.442 0.699 -9.263 1.00 59.88 82 ILE A O 1
ATOM 696 N N . MET A 1 83 ? 35.504 1.314 -7.120 1.00 55.03 83 MET A N 1
ATOM 697 C CA . MET A 1 83 ? 34.387 0.461 -6.652 1.00 55.03 83 MET A CA 1
ATOM 698 C C . MET A 1 83 ? 32.997 0.807 -7.246 1.00 55.03 83 MET A C 1
ATOM 700 O O . MET A 1 83 ? 32.085 -0.014 -7.240 1.00 55.03 83 MET A O 1
ATOM 704 N N . TYR A 1 84 ? 32.784 2.043 -7.706 1.00 57.50 84 TYR A N 1
ATOM 705 C CA . TYR A 1 84 ? 31.449 2.514 -8.112 1.00 57.50 84 TYR A CA 1
ATOM 706 C C . TYR A 1 84 ? 30.966 1.974 -9.483 1.00 57.50 84 TYR A C 1
ATOM 708 O O . TYR A 1 84 ? 29.821 1.532 -9.556 1.00 57.50 84 TYR A O 1
ATOM 716 N N . PRO A 1 85 ? 31.789 1.931 -10.553 1.00 61.84 85 PRO A N 1
ATOM 717 C CA . PRO A 1 85 ? 31.390 1.400 -11.861 1.00 61.84 85 PRO A CA 1
ATOM 718 C C . PRO A 1 85 ? 31.047 -0.097 -11.896 1.00 61.84 85 PRO A C 1
ATOM 720 O O . PRO A 1 85 ? 30.271 -0.507 -12.763 1.00 61.84 85 PRO A O 1
ATOM 723 N N . GLN A 1 86 ? 31.584 -0.936 -10.993 1.00 66.38 86 GLN A N 1
ATOM 724 C CA . GLN A 1 86 ? 31.259 -2.373 -11.017 1.00 66.38 86 GLN A CA 1
ATOM 725 C C . GLN A 1 86 ? 29.827 -2.646 -10.561 1.00 66.38 86 GLN A C 1
ATOM 727 O O . GLN A 1 86 ? 29.159 -3.481 -11.164 1.00 66.38 86 GLN A O 1
ATOM 732 N N . TYR A 1 87 ? 29.325 -1.937 -9.543 1.00 72.44 87 TYR A N 1
ATOM 733 C CA . TYR A 1 87 ? 27.943 -2.119 -9.084 1.00 72.44 87 TYR A CA 1
ATOM 734 C C . TYR A 1 87 ? 26.930 -1.725 -10.162 1.00 72.44 87 TYR A C 1
ATOM 736 O O . TYR A 1 87 ? 25.965 -2.455 -10.388 1.00 72.44 87 TYR A O 1
ATOM 744 N N . ASP A 1 88 ? 27.184 -0.629 -10.881 1.00 72.44 88 ASP A N 1
ATOM 745 C CA . ASP A 1 88 ? 26.358 -0.210 -12.017 1.00 72.44 88 ASP A CA 1
ATOM 746 C C . ASP A 1 88 ? 26.383 -1.251 -13.148 1.00 72.44 88 ASP A C 1
ATOM 748 O O . ASP A 1 88 ? 25.345 -1.581 -13.727 1.00 72.44 88 ASP A O 1
ATOM 752 N N . SER A 1 89 ? 27.565 -1.810 -13.433 1.00 73.50 89 SER A N 1
ATOM 753 C CA . SER A 1 89 ? 27.749 -2.850 -14.454 1.00 73.50 89 SER A CA 1
ATOM 754 C C . SER A 1 89 ? 27.022 -4.147 -14.081 1.00 73.50 89 SER A C 1
ATOM 756 O O . SER A 1 89 ? 26.331 -4.730 -14.918 1.00 73.50 89 SER A O 1
ATOM 758 N N . LEU A 1 90 ? 27.100 -4.569 -12.814 1.00 78.31 90 LEU A N 1
ATOM 759 C CA . LEU A 1 90 ? 26.378 -5.730 -12.291 1.00 78.31 90 LEU A CA 1
ATOM 760 C C . LEU A 1 90 ? 24.856 -5.515 -12.314 1.00 78.31 90 LEU A C 1
ATOM 762 O O . LEU A 1 90 ? 24.108 -6.414 -12.709 1.00 78.31 90 LEU A O 1
ATOM 766 N N . ALA A 1 91 ? 24.387 -4.322 -11.935 1.00 79.44 91 ALA A N 1
ATOM 767 C CA . ALA A 1 91 ? 22.972 -3.964 -11.994 1.00 79.44 91 ALA A CA 1
ATOM 768 C C . ALA A 1 91 ? 22.448 -4.009 -13.437 1.00 79.44 91 ALA A C 1
ATOM 770 O O . ALA A 1 91 ? 21.400 -4.606 -13.698 1.00 79.44 91 ALA A O 1
ATOM 771 N N . PHE A 1 92 ? 23.199 -3.454 -14.394 1.00 78.00 92 PHE A N 1
ATOM 772 C CA . PHE A 1 92 ? 22.843 -3.504 -15.810 1.00 78.00 92 PHE A CA 1
ATOM 773 C C . PHE A 1 92 ? 22.832 -4.937 -16.353 1.00 78.00 92 PHE A C 1
ATOM 775 O O . PHE A 1 92 ? 21.874 -5.331 -17.022 1.00 78.00 92 PHE A O 1
ATOM 782 N N . TRP A 1 93 ? 23.851 -5.737 -16.023 1.00 81.44 93 TRP A N 1
ATOM 783 C CA . TRP A 1 93 ? 23.924 -7.158 -16.372 1.00 81.44 93 TRP A CA 1
ATOM 784 C C . TRP A 1 93 ? 22.681 -7.917 -15.889 1.00 81.44 93 TRP A C 1
ATOM 786 O O . TRP A 1 93 ? 22.046 -8.644 -16.660 1.00 81.44 93 TRP A O 1
ATOM 796 N N . HIS A 1 94 ? 22.270 -7.690 -14.639 1.00 84.19 94 HIS A N 1
ATOM 797 C CA . HIS A 1 94 ? 21.063 -8.294 -14.083 1.00 84.19 94 HIS A CA 1
ATOM 798 C C . HIS A 1 94 ? 19.802 -7.849 -14.844 1.00 84.19 94 HIS A C 1
ATOM 800 O O . HIS A 1 94 ? 19.021 -8.696 -15.288 1.00 84.19 94 HIS A O 1
ATOM 806 N N . ILE A 1 95 ? 19.617 -6.539 -15.052 1.00 83.38 95 ILE A N 1
ATOM 807 C CA . ILE A 1 95 ? 18.460 -5.978 -15.772 1.00 83.38 95 ILE A CA 1
ATOM 808 C C . ILE A 1 95 ? 18.368 -6.555 -17.191 1.00 83.38 95 ILE A C 1
ATOM 810 O O . ILE A 1 95 ? 17.299 -7.018 -17.593 1.00 83.38 95 ILE A O 1
ATOM 814 N N . ALA A 1 96 ? 19.477 -6.590 -17.935 1.00 83.25 96 ALA A N 1
ATOM 815 C CA . ALA A 1 96 ? 19.526 -7.108 -19.301 1.00 83.25 96 ALA A CA 1
ATOM 816 C C . ALA A 1 96 ? 19.152 -8.597 -19.368 1.00 83.25 96 ALA A C 1
ATOM 818 O O . ALA A 1 96 ? 18.374 -9.014 -20.232 1.00 83.25 96 ALA A O 1
ATOM 819 N N . ARG A 1 97 ? 19.635 -9.412 -18.422 1.00 86.50 97 ARG A N 1
ATOM 820 C CA . ARG A 1 97 ? 19.298 -10.842 -18.355 1.00 86.50 97 ARG A CA 1
ATOM 821 C C . ARG A 1 97 ? 17.831 -11.075 -18.037 1.00 86.50 97 ARG A C 1
ATOM 823 O O . ARG A 1 97 ? 17.195 -11.892 -18.706 1.00 86.50 97 ARG A O 1
ATOM 830 N N . ILE A 1 98 ? 17.282 -10.354 -17.060 1.00 86.56 98 ILE A N 1
ATOM 831 C CA . ILE A 1 98 ? 15.858 -10.429 -16.717 1.00 86.56 98 ILE A CA 1
ATOM 832 C C . ILE A 1 98 ? 14.998 -9.961 -17.891 1.00 86.56 98 ILE A C 1
ATOM 834 O O . ILE A 1 98 ? 14.006 -10.617 -18.211 1.00 86.56 98 ILE A O 1
ATOM 838 N N . ALA A 1 99 ? 15.396 -8.893 -18.582 1.00 85.25 99 ALA A N 1
ATOM 839 C CA . ALA A 1 99 ? 14.726 -8.410 -19.780 1.00 85.25 99 ALA A CA 1
ATOM 840 C C . ALA A 1 99 ? 14.717 -9.478 -20.889 1.00 85.25 99 ALA A C 1
ATOM 842 O O . ALA A 1 99 ? 13.650 -9.860 -21.370 1.00 85.25 99 ALA A O 1
ATOM 843 N N . ASN A 1 100 ? 15.876 -10.049 -21.228 1.00 84.62 100 ASN A N 1
ATOM 844 C CA . ASN A 1 100 ? 15.992 -11.097 -22.246 1.00 84.62 100 ASN A CA 1
ATOM 845 C C . ASN A 1 100 ? 15.242 -12.380 -21.870 1.00 84.62 100 ASN A C 1
ATOM 847 O O . ASN A 1 100 ? 14.652 -13.036 -22.732 1.00 84.62 100 ASN A O 1
ATOM 851 N N . TYR A 1 101 ? 15.273 -12.779 -20.599 1.00 86.06 101 TYR A N 1
ATOM 852 C CA . TYR A 1 101 ? 14.492 -13.913 -20.112 1.00 86.06 101 TYR A CA 1
ATOM 853 C C . TYR A 1 101 ? 12.994 -13.634 -20.255 1.00 86.06 101 TYR A C 1
ATOM 855 O O . TYR A 1 101 ? 12.283 -14.419 -20.883 1.00 86.06 101 TYR A O 1
ATOM 863 N N . THR A 1 102 ? 12.532 -12.484 -19.757 1.00 84.50 102 THR A N 1
ATOM 864 C CA . THR A 1 102 ? 11.124 -12.072 -19.789 1.00 84.50 102 THR A CA 1
ATOM 865 C C . THR A 1 102 ? 10.612 -11.998 -21.219 1.00 84.50 102 THR A C 1
ATOM 867 O O . THR A 1 102 ? 9.580 -12.590 -21.529 1.00 84.50 102 THR A O 1
ATOM 870 N N . HIS A 1 103 ? 11.350 -11.353 -22.122 1.00 84.75 103 HIS A N 1
ATOM 871 C CA . HIS A 1 103 ? 10.991 -11.249 -23.533 1.00 84.75 103 HIS A CA 1
ATOM 872 C C . HIS A 1 103 ? 10.815 -12.631 -24.182 1.00 84.75 103 HIS A C 1
ATOM 874 O O . HIS A 1 103 ? 9.815 -12.874 -24.860 1.00 84.75 103 HIS A O 1
ATOM 880 N N . ARG A 1 104 ? 11.736 -13.570 -23.909 1.00 87.44 104 ARG A N 1
ATOM 881 C CA . ARG A 1 104 ? 11.674 -14.950 -24.417 1.00 87.44 104 ARG A CA 1
ATOM 882 C C . ARG A 1 104 ? 10.469 -15.720 -23.876 1.00 87.44 104 ARG A C 1
ATOM 884 O O . ARG A 1 104 ? 9.723 -16.302 -24.660 1.00 87.44 104 ARG A O 1
ATOM 891 N N . VAL A 1 105 ? 10.248 -15.718 -22.559 1.00 89.62 105 VAL A N 1
ATOM 892 C CA . VAL A 1 105 ? 9.169 -16.519 -21.944 1.00 89.62 105 VAL A CA 1
ATOM 893 C C . VAL A 1 105 ? 7.776 -15.950 -22.214 1.00 89.62 105 VAL A C 1
ATOM 895 O O . VAL A 1 105 ? 6.812 -16.707 -22.313 1.00 89.62 105 VAL A O 1
ATOM 898 N N . THR A 1 106 ? 7.665 -14.631 -22.374 1.00 85.88 106 THR A N 1
ATOM 899 C CA . THR A 1 106 ? 6.396 -13.947 -22.679 1.00 85.88 106 THR A CA 1
ATOM 900 C C . THR A 1 106 ? 6.118 -13.815 -24.174 1.00 85.88 106 THR A C 1
ATOM 902 O O . THR A 1 106 ? 5.020 -13.407 -24.543 1.00 85.88 106 THR A O 1
ATOM 905 N N . LYS A 1 107 ? 7.082 -14.181 -25.033 1.00 88.56 107 LYS A N 1
ATOM 906 C CA . LYS A 1 107 ? 7.020 -14.024 -26.495 1.00 88.56 107 LYS A CA 1
ATOM 907 C C . LYS A 1 107 ? 6.822 -12.568 -26.931 1.00 88.56 107 LYS A C 1
ATOM 909 O O . LYS A 1 107 ? 6.029 -12.293 -27.827 1.00 88.56 107 LYS A O 1
ATOM 914 N N . GLY A 1 108 ? 7.554 -11.652 -26.299 1.00 83.25 108 GLY A N 1
ATOM 915 C CA . GLY A 1 108 ? 7.625 -10.262 -26.745 1.00 83.25 108 GLY A CA 1
ATOM 916 C C . GLY A 1 108 ? 7.014 -9.217 -25.816 1.00 83.25 108 GLY A C 1
ATOM 917 O O . GLY A 1 108 ? 6.678 -8.137 -26.294 1.00 83.25 108 GLY A O 1
ATOM 918 N N . ALA A 1 109 ? 6.855 -9.487 -24.514 1.00 84.25 109 ALA A N 1
ATOM 919 C CA . ALA A 1 109 ? 6.385 -8.448 -23.600 1.00 84.25 109 ALA A CA 1
ATOM 920 C C . ALA A 1 109 ? 7.325 -7.235 -23.597 1.00 84.25 109 ALA A C 1
ATOM 922 O O . ALA A 1 109 ? 8.555 -7.365 -23.618 1.00 84.25 109 ALA A O 1
ATOM 923 N N . ARG A 1 110 ? 6.717 -6.051 -23.519 1.00 85.50 110 ARG A N 1
ATOM 924 C CA . ARG A 1 110 ? 7.419 -4.802 -23.246 1.00 85.50 110 ARG A CA 1
ATOM 925 C C . ARG A 1 110 ? 7.850 -4.783 -21.779 1.00 85.50 110 ARG A C 1
ATOM 927 O O . ARG A 1 110 ? 7.032 -5.024 -20.896 1.00 85.50 110 ARG A O 1
ATOM 934 N N . ILE A 1 111 ? 9.123 -4.487 -21.533 1.00 83.56 111 ILE A N 1
ATOM 935 C CA . ILE A 1 111 ? 9.710 -4.435 -20.189 1.00 83.56 111 ILE A CA 1
ATOM 936 C C . ILE A 1 111 ? 9.837 -2.975 -19.758 1.00 83.56 111 ILE A C 1
ATOM 938 O O . ILE A 1 111 ? 10.265 -2.128 -20.541 1.00 83.56 111 ILE A O 1
ATOM 942 N N . LEU A 1 112 ? 9.443 -2.692 -18.519 1.00 85.06 112 LEU A N 1
ATOM 943 C CA . LEU A 1 112 ? 9.556 -1.384 -17.881 1.00 85.06 112 LEU A CA 1
ATOM 944 C C . LEU A 1 112 ? 10.474 -1.513 -16.663 1.00 85.06 112 LEU A C 1
ATOM 946 O O . LEU A 1 112 ? 10.448 -2.535 -15.977 1.00 85.06 112 LEU A O 1
ATOM 950 N N . ALA A 1 113 ? 11.261 -0.478 -16.393 1.00 82.06 113 ALA A N 1
ATOM 951 C CA . ALA A 1 113 ? 12.134 -0.392 -15.230 1.00 82.06 113 ALA A CA 1
ATOM 952 C C . ALA A 1 113 ? 12.049 1.012 -14.625 1.00 82.06 113 ALA A C 1
ATOM 954 O O . ALA A 1 113 ? 11.777 1.987 -15.332 1.00 82.06 113 ALA A O 1
ATOM 955 N N . TRP A 1 114 ? 12.270 1.112 -13.316 1.00 83.50 114 TRP A N 1
ATOM 956 C CA . TRP A 1 114 ? 12.299 2.396 -12.626 1.00 83.50 114 TRP A CA 1
ATOM 957 C C . TRP A 1 114 ? 13.519 3.217 -13.053 1.00 83.50 114 TRP A C 1
ATOM 959 O O . TRP A 1 114 ? 14.610 2.681 -13.240 1.00 83.50 114 TRP A O 1
ATOM 969 N N . HIS A 1 115 ? 13.331 4.525 -13.234 1.00 77.94 115 HIS A N 1
ATOM 970 C CA . HIS A 1 115 ? 14.367 5.396 -13.796 1.00 77.94 115 HIS A CA 1
ATOM 971 C C . HIS A 1 115 ? 15.620 5.494 -12.906 1.00 77.94 115 HIS A C 1
ATOM 973 O O . HIS A 1 115 ? 16.733 5.617 -13.410 1.00 77.94 115 HIS A O 1
ATOM 979 N N . ASP A 1 116 ? 15.445 5.438 -11.588 1.00 76.62 116 ASP A N 1
ATOM 980 C CA . ASP A 1 116 ? 16.491 5.521 -10.570 1.00 76.62 116 ASP A CA 1
ATOM 981 C C . ASP A 1 116 ? 17.408 4.296 -10.559 1.00 76.62 116 ASP A C 1
ATOM 983 O O . ASP A 1 116 ? 18.548 4.396 -10.119 1.00 76.62 116 ASP A O 1
ATOM 987 N N . MET A 1 117 ? 16.962 3.182 -11.148 1.00 71.19 117 MET A N 1
ATOM 988 C CA . MET A 1 117 ? 17.798 2.002 -11.386 1.00 71.19 117 MET A CA 1
ATOM 989 C C . MET A 1 117 ? 18.784 2.189 -12.550 1.00 71.19 117 MET A C 1
ATOM 991 O O . MET A 1 117 ? 19.693 1.381 -12.709 1.00 71.19 117 MET A O 1
ATOM 995 N N . ILE A 1 118 ? 18.584 3.201 -13.404 1.00 69.19 118 ILE A N 1
ATOM 996 C CA . ILE A 1 118 ? 19.326 3.371 -14.669 1.00 69.19 118 ILE A CA 1
ATOM 997 C C . ILE A 1 118 ? 20.037 4.733 -14.736 1.00 69.19 118 ILE A C 1
ATOM 999 O O . ILE A 1 118 ? 21.016 4.892 -15.460 1.00 69.19 118 ILE A O 1
ATOM 1003 N N . ASN A 1 119 ? 19.590 5.726 -13.962 1.00 64.75 119 ASN A N 1
ATOM 1004 C CA . ASN A 1 119 ? 20.034 7.118 -14.089 1.00 64.75 119 ASN A CA 1
ATOM 1005 C C . ASN A 1 119 ? 21.494 7.395 -13.677 1.00 64.75 119 ASN A C 1
ATOM 1007 O O . ASN A 1 119 ? 21.988 8.488 -13.952 1.00 64.75 119 ASN A O 1
ATOM 1011 N N . ARG A 1 120 ? 22.178 6.446 -13.025 1.00 59.59 120 ARG A N 1
ATOM 1012 C CA . ARG A 1 120 ? 23.565 6.597 -12.546 1.00 59.59 120 ARG A CA 1
ATOM 1013 C C . ARG A 1 120 ? 24.589 5.730 -13.272 1.00 59.59 120 ARG A C 1
ATOM 1015 O O . ARG A 1 120 ? 25.776 5.919 -13.034 1.00 59.59 120 ARG A O 1
ATOM 1022 N N . ILE A 1 121 ? 24.148 4.865 -14.186 1.00 57.50 121 ILE A N 1
ATOM 1023 C CA . ILE A 1 121 ? 25.010 3.868 -14.827 1.00 57.50 121 ILE A CA 1
ATOM 1024 C C . ILE A 1 121 ? 26.090 4.563 -15.661 1.00 57.50 121 ILE A C 1
ATOM 1026 O O . ILE A 1 121 ? 25.819 5.142 -16.717 1.00 57.50 121 ILE A O 1
ATOM 1030 N N . THR A 1 122 ? 27.333 4.492 -15.181 1.00 51.88 122 THR A N 1
ATOM 1031 C CA . THR A 1 122 ? 28.511 4.946 -15.928 1.00 51.88 122 THR A CA 1
ATOM 1032 C C . THR A 1 122 ? 29.044 3.800 -16.787 1.00 51.88 122 THR A C 1
ATOM 1034 O O . THR A 1 122 ? 29.287 2.701 -16.304 1.00 51.88 122 THR A O 1
ATOM 1037 N N . ILE A 1 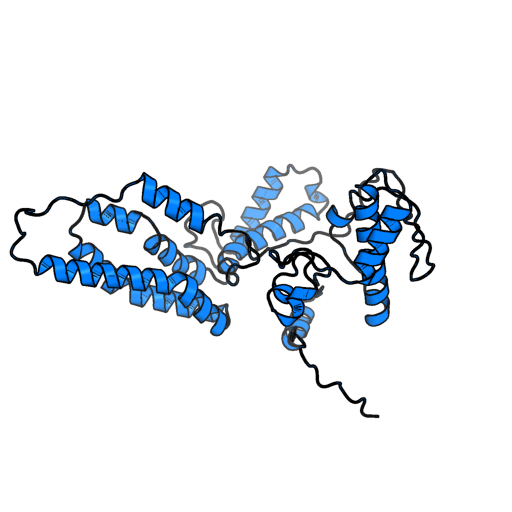123 ? 29.194 4.056 -18.088 1.00 53.12 123 ILE A N 1
ATOM 1038 C CA . ILE A 1 123 ? 29.460 3.034 -19.108 1.00 53.12 123 ILE A CA 1
ATOM 1039 C C . ILE A 1 123 ? 30.925 2.580 -19.049 1.00 53.12 123 ILE A C 1
ATOM 1041 O O . ILE A 1 123 ? 31.820 3.305 -19.484 1.00 53.12 123 ILE A O 1
ATOM 1045 N N . THR A 1 124 ? 31.159 1.348 -18.606 1.00 51.47 124 THR A N 1
ATOM 1046 C CA . THR A 1 124 ? 32.400 0.600 -18.856 1.00 51.47 124 THR A CA 1
ATOM 1047 C C . THR A 1 124 ? 32.064 -0.667 -19.636 1.00 51.47 124 THR A C 1
ATOM 1049 O O . THR A 1 124 ? 31.162 -1.407 -19.257 1.00 51.47 124 THR A O 1
ATOM 1052 N N . LYS A 1 125 ? 32.756 -0.900 -20.761 1.00 55.44 125 LYS A N 1
ATOM 1053 C CA . LYS A 1 125 ? 32.634 -2.154 -21.519 1.00 55.44 125 LYS A CA 1
ATOM 1054 C C . LYS A 1 125 ? 33.120 -3.303 -20.639 1.00 55.44 125 LYS A C 1
ATOM 1056 O O . LYS A 1 125 ? 34.224 -3.211 -20.111 1.00 55.44 125 LYS A O 1
ATOM 1061 N N . PHE A 1 126 ? 32.332 -4.364 -20.537 1.00 55.81 126 PHE A N 1
ATOM 1062 C CA . PHE A 1 126 ? 32.716 -5.593 -19.851 1.00 55.81 126 PHE A CA 1
ATOM 1063 C C . PHE A 1 126 ? 32.193 -6.802 -20.630 1.00 55.81 126 PHE A C 1
ATOM 1065 O O . PHE A 1 126 ? 31.133 -6.740 -21.262 1.00 55.81 126 PHE A O 1
ATOM 1072 N N . THR A 1 127 ? 32.966 -7.885 -20.603 1.00 56.28 127 THR A N 1
ATOM 1073 C CA . THR A 1 127 ? 32.600 -9.163 -21.216 1.00 56.28 127 THR A CA 1
ATOM 1074 C C . THR A 1 127 ? 32.146 -10.089 -20.102 1.00 56.28 127 THR A C 1
ATOM 1076 O O . THR A 1 127 ? 32.939 -10.402 -19.224 1.00 56.28 127 THR A O 1
ATOM 1079 N N . ASP A 1 128 ? 30.891 -10.543 -20.127 1.00 56.47 128 ASP A N 1
ATOM 1080 C CA . ASP A 1 128 ? 30.427 -11.543 -19.161 1.00 56.47 128 ASP A CA 1
ATOM 1081 C C . ASP A 1 128 ? 31.250 -12.827 -19.341 1.00 56.47 128 ASP A C 1
ATOM 1083 O O . ASP A 1 128 ? 31.123 -13.519 -20.350 1.00 56.47 128 ASP A O 1
ATOM 1087 N N . SER A 1 129 ? 32.091 -13.154 -18.362 1.00 52.62 129 SER A N 1
ATOM 1088 C CA . SER A 1 129 ? 32.973 -14.329 -18.364 1.00 52.62 129 SER A CA 1
ATOM 1089 C C . SER A 1 129 ? 32.217 -15.661 -18.488 1.00 52.62 129 SER A C 1
ATOM 1091 O O . SER A 1 129 ? 32.764 -16.657 -18.962 1.00 52.62 129 SER A O 1
ATOM 1093 N N . THR A 1 130 ? 30.944 -15.690 -18.078 1.00 53.81 130 THR A N 1
ATOM 1094 C CA . THR A 1 130 ? 30.104 -16.889 -18.031 1.00 53.81 130 THR A CA 1
ATOM 1095 C C . THR A 1 130 ? 29.366 -17.114 -19.349 1.00 53.81 130 THR A C 1
ATOM 1097 O O . THR A 1 130 ? 29.103 -18.259 -19.719 1.00 53.81 130 THR A O 1
ATOM 1100 N N . THR A 1 131 ? 29.003 -16.043 -20.061 1.00 58.66 131 THR A N 1
ATOM 1101 C CA . THR A 1 131 ? 28.245 -16.130 -21.326 1.00 58.66 131 THR A CA 1
ATOM 1102 C C . THR A 1 131 ? 29.057 -15.754 -22.563 1.00 58.66 131 THR A C 1
ATOM 1104 O O . THR A 1 131 ? 28.656 -16.094 -23.675 1.00 58.66 131 THR A O 1
ATOM 1107 N N . GLY A 1 132 ? 30.198 -15.087 -22.391 1.00 56.94 132 GLY A N 1
ATOM 1108 C CA . GLY A 1 132 ? 31.016 -14.528 -23.467 1.00 56.94 132 GLY A CA 1
ATOM 1109 C C . GLY A 1 132 ? 30.370 -13.338 -24.185 1.00 56.94 132 GLY A C 1
ATOM 1110 O O . GLY A 1 132 ? 30.914 -12.871 -25.186 1.00 56.94 132 GLY A O 1
ATOM 1111 N N . GLU A 1 133 ? 29.212 -12.852 -23.723 1.00 57.38 133 GLU A N 1
ATOM 1112 C CA . GLU A 1 133 ? 28.511 -11.727 -24.341 1.00 57.38 133 GLU A CA 1
ATOM 1113 C C . GLU A 1 133 ? 29.172 -10.397 -23.945 1.00 57.38 133 GLU A C 1
ATOM 1115 O O . GLU A 1 133 ? 29.356 -10.090 -22.764 1.00 57.38 133 GLU A O 1
ATOM 1120 N N . ILE A 1 134 ? 29.504 -9.581 -24.952 1.00 54.47 134 ILE A N 1
ATOM 1121 C CA . ILE A 1 134 ? 29.903 -8.187 -24.746 1.00 54.47 134 ILE A CA 1
ATOM 1122 C C . ILE A 1 134 ? 28.627 -7.389 -24.490 1.00 54.47 134 ILE A C 1
ATOM 1124 O O . ILE A 1 134 ? 27.787 -7.236 -25.380 1.00 54.47 134 ILE A O 1
ATOM 1128 N N . LEU A 1 135 ? 28.486 -6.860 -23.279 1.00 54.56 135 LEU A N 1
ATOM 1129 C CA . LEU A 1 135 ? 27.378 -5.976 -22.949 1.00 54.56 135 LEU A CA 1
ATOM 1130 C C . LEU A 1 135 ? 27.771 -4.540 -23.306 1.00 54.56 135 LEU A C 1
ATOM 1132 O O . LEU A 1 135 ? 28.501 -3.877 -22.574 1.00 54.56 135 LEU A O 1
ATOM 1136 N N . GLU A 1 136 ? 27.292 -4.059 -24.455 1.00 46.72 136 GLU A N 1
ATOM 1137 C CA . GLU A 1 136 ? 27.422 -2.657 -24.866 1.00 46.72 136 GLU A CA 1
ATOM 1138 C C . GLU A 1 136 ? 26.088 -1.914 -24.669 1.00 46.72 136 GLU A C 1
ATO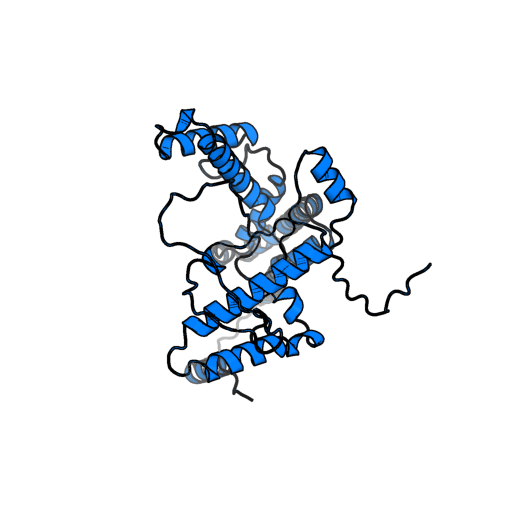M 1140 O O . GLU A 1 136 ? 25.135 -2.149 -25.417 1.00 46.72 136 GLU A O 1
ATOM 1145 N N . PRO A 1 137 ? 25.976 -0.978 -23.710 1.00 50.41 137 PRO A N 1
ATOM 1146 C CA . PRO A 1 137 ? 24.830 -0.084 -23.641 1.00 50.41 137 PRO A CA 1
ATOM 1147 C C . PRO A 1 137 ? 25.032 1.095 -24.601 1.00 50.41 137 PRO A C 1
ATOM 1149 O O . PRO A 1 137 ? 25.923 1.925 -24.412 1.00 50.41 137 PRO A O 1
ATOM 1152 N N . GLN A 1 138 ? 24.169 1.221 -25.610 1.00 40.00 138 GLN A N 1
ATOM 1153 C CA . GLN A 1 138 ? 24.024 2.478 -26.346 1.00 40.00 138 GLN A CA 1
ATOM 1154 C C . GLN A 1 138 ? 23.119 3.430 -25.558 1.00 40.00 138 GLN A C 1
ATOM 1156 O O . GLN A 1 138 ? 21.905 3.429 -25.739 1.00 40.00 138 GLN A O 1
ATOM 1161 N N . LEU A 1 139 ? 23.696 4.266 -24.695 1.00 46.03 139 LEU A N 1
ATOM 1162 C CA . LEU A 1 139 ? 22.989 5.421 -24.138 1.00 46.03 139 LEU A CA 1
ATOM 1163 C C . LEU A 1 139 ? 23.801 6.687 -24.411 1.00 46.03 139 LEU A C 1
ATOM 1165 O O . LEU A 1 139 ? 24.789 7.000 -23.748 1.00 46.03 139 LEU A O 1
ATOM 1169 N N . TYR A 1 140 ? 23.382 7.389 -25.463 1.00 40.44 140 TYR A N 1
ATOM 1170 C CA . TYR A 1 140 ? 23.927 8.674 -25.870 1.00 40.44 140 TYR A CA 1
ATOM 1171 C C . TYR A 1 140 ? 23.632 9.754 -24.823 1.00 40.44 140 TYR A C 1
ATOM 1173 O O . TYR A 1 140 ? 22.503 9.927 -24.367 1.00 40.44 140 TYR A O 1
ATOM 1181 N N . LYS A 1 141 ? 24.662 10.549 -24.518 1.00 46.12 141 LYS A N 1
ATOM 1182 C CA . LYS A 1 141 ? 24.537 11.872 -23.903 1.00 46.12 141 LYS A CA 1
ATOM 1183 C C . LYS A 1 141 ? 23.728 12.793 -24.824 1.00 46.12 141 LYS A C 1
ATOM 1185 O O . LYS A 1 141 ? 24.207 13.145 -25.896 1.00 46.12 141 LYS A O 1
ATOM 1190 N N . THR A 1 142 ? 22.548 13.224 -24.391 1.00 43.84 142 THR A N 1
ATOM 1191 C CA . THR A 1 142 ? 21.958 14.557 -24.646 1.00 43.84 142 THR A CA 1
ATOM 1192 C C . THR A 1 142 ? 20.704 14.715 -23.776 1.00 43.84 142 THR A C 1
ATOM 1194 O O . THR A 1 142 ? 19.932 13.765 -23.666 1.00 43.84 142 THR A O 1
ATOM 1197 N N . PRO A 1 143 ? 20.447 15.891 -23.171 1.00 44.34 143 PRO A N 1
ATOM 1198 C CA . PRO A 1 143 ? 19.169 16.180 -22.537 1.00 44.34 143 PRO A CA 1
ATOM 1199 C C . PRO A 1 143 ? 18.153 16.508 -23.638 1.00 44.34 143 PRO A C 1
ATOM 1201 O O . PRO A 1 143 ? 17.741 17.653 -23.804 1.00 44.34 143 PRO A O 1
ATOM 1204 N N . MET A 1 144 ? 17.774 15.518 -24.448 1.00 45.81 144 MET A N 1
ATOM 1205 C CA . MET A 1 144 ? 16.485 15.612 -25.125 1.00 45.81 144 MET A CA 1
ATOM 1206 C C . MET A 1 144 ? 15.439 15.470 -24.027 1.00 45.81 144 MET A C 1
ATOM 1208 O O . MET A 1 144 ? 15.530 14.548 -23.213 1.00 45.81 144 MET A O 1
ATOM 1212 N N . ALA A 1 145 ? 14.491 16.407 -23.958 1.00 53.94 145 ALA A N 1
ATOM 1213 C CA . ALA A 1 145 ? 13.334 16.243 -23.090 1.00 53.94 145 ALA A CA 1
ATOM 1214 C C . ALA A 1 145 ? 12.775 14.832 -23.347 1.00 53.94 145 ALA A C 1
ATOM 1216 O O . ALA A 1 145 ? 12.519 14.505 -24.511 1.00 53.94 145 ALA A O 1
ATOM 1217 N N . PRO A 1 146 ? 12.693 13.962 -22.326 1.00 62.75 146 PRO A N 1
ATOM 1218 C CA . PRO A 1 146 ? 12.266 12.592 -22.543 1.00 62.75 146 PRO A CA 1
ATOM 1219 C C . PRO A 1 146 ? 10.880 12.624 -23.181 1.00 62.75 146 PRO A C 1
ATOM 1221 O O . PRO A 1 146 ? 10.003 13.360 -22.725 1.00 62.75 146 PRO A O 1
ATOM 1224 N N . ASN A 1 147 ? 10.680 11.840 -24.240 1.00 70.12 147 ASN A N 1
ATOM 1225 C CA . ASN A 1 147 ? 9.340 11.616 -24.766 1.00 70.12 147 ASN A CA 1
ATOM 1226 C C . ASN A 1 147 ? 8.541 10.892 -23.676 1.00 70.12 147 ASN A C 1
ATOM 1228 O O . ASN A 1 147 ? 8.728 9.698 -23.445 1.00 70.12 147 ASN A O 1
ATOM 1232 N N . VAL A 1 148 ? 7.694 11.634 -22.962 1.00 74.75 148 VAL A N 1
ATOM 1233 C CA . VAL A 1 148 ? 6.827 11.082 -21.920 1.00 74.75 148 VAL A CA 1
ATOM 1234 C C . VAL A 1 148 ? 5.700 10.318 -22.604 1.00 74.75 148 VAL A C 1
ATOM 1236 O O . VAL A 1 148 ? 4.809 10.914 -23.201 1.00 74.75 148 VAL A O 1
ATOM 1239 N N . GLU A 1 149 ? 5.747 8.990 -22.527 1.00 81.81 149 GLU A N 1
ATOM 1240 C CA . GLU A 1 149 ? 4.708 8.127 -23.105 1.00 81.81 149 GLU A CA 1
ATOM 1241 C C . GLU A 1 149 ? 3.436 8.062 -22.253 1.00 81.81 149 GLU A C 1
ATOM 1243 O O . GLU A 1 149 ? 2.354 7.782 -22.764 1.00 81.81 149 GLU A O 1
ATOM 1248 N N . GLY A 1 150 ? 3.551 8.307 -20.948 1.00 82.31 150 GLY A N 1
ATOM 1249 C CA . GLY A 1 150 ? 2.426 8.229 -20.029 1.00 82.31 150 GLY A CA 1
ATOM 1250 C C . GLY A 1 150 ? 2.821 8.497 -18.583 1.00 82.31 150 GLY A C 1
ATOM 1251 O O . GLY A 1 150 ? 3.988 8.726 -18.267 1.00 82.31 150 GLY A O 1
ATOM 1252 N N . ILE A 1 151 ? 1.820 8.463 -17.705 1.00 84.50 151 ILE A N 1
ATOM 1253 C CA . ILE A 1 151 ? 1.959 8.699 -16.266 1.00 84.50 151 ILE A CA 1
ATOM 1254 C C . ILE A 1 151 ? 1.454 7.458 -15.531 1.00 84.50 151 ILE A C 1
ATOM 1256 O O . ILE A 1 151 ? 0.350 6.984 -15.794 1.00 84.50 151 ILE A O 1
ATOM 1260 N N . ILE A 1 152 ? 2.247 6.958 -14.584 1.00 86.31 152 ILE A N 1
ATOM 1261 C CA . ILE A 1 152 ? 1.830 5.914 -13.644 1.00 86.31 152 ILE A CA 1
ATOM 1262 C C . ILE A 1 152 ? 1.598 6.582 -12.290 1.00 86.31 152 ILE A C 1
ATOM 1264 O O . ILE A 1 152 ? 2.520 7.150 -11.709 1.00 86.31 152 ILE A O 1
ATOM 1268 N N . ILE A 1 153 ? 0.368 6.507 -11.781 1.00 86.38 153 ILE A N 1
ATOM 1269 C CA . ILE A 1 153 ? 0.024 6.977 -10.435 1.00 86.38 153 ILE A CA 1
ATOM 1270 C C . ILE A 1 153 ? 0.160 5.792 -9.479 1.00 86.38 153 ILE A C 1
ATOM 1272 O O . ILE A 1 153 ? -0.561 4.803 -9.597 1.00 86.38 153 ILE A O 1
ATOM 1276 N N . THR A 1 154 ? 1.091 5.883 -8.532 1.00 85.00 154 THR A N 1
ATOM 1277 C CA . THR A 1 154 ? 1.388 4.802 -7.583 1.00 8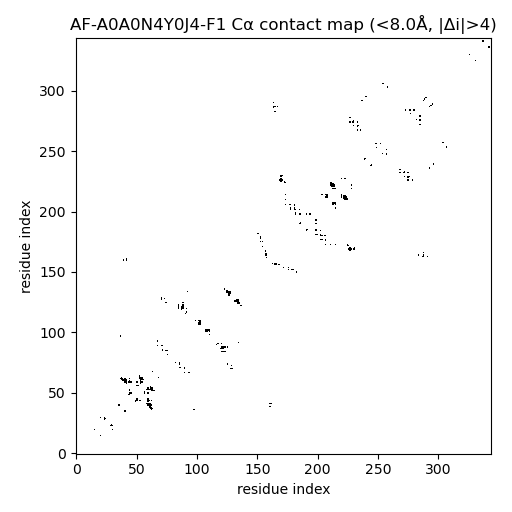5.00 154 THR A CA 1
ATOM 1278 C C . THR A 1 154 ? 0.778 5.073 -6.211 1.00 85.00 154 THR A C 1
ATOM 1280 O O . THR A 1 154 ? 0.996 6.141 -5.643 1.00 85.00 154 THR A O 1
ATOM 1283 N N . GLY A 1 155 ? 0.078 4.088 -5.645 1.00 78.44 155 GLY A N 1
ATOM 1284 C CA . GLY A 1 155 ? -0.422 4.110 -4.266 1.00 78.44 155 GLY A CA 1
ATOM 1285 C C . GLY A 1 155 ? 0.265 3.049 -3.411 1.00 78.44 155 GLY A C 1
ATOM 1286 O O . GLY A 1 155 ? -0.303 1.981 -3.187 1.00 78.44 155 GLY A O 1
ATOM 1287 N N . TRP A 1 156 ? 1.498 3.310 -2.969 1.00 76.44 156 TRP A N 1
ATOM 1288 C CA . TRP A 1 156 ? 2.250 2.369 -2.135 1.00 76.44 156 TRP A CA 1
ATOM 1289 C C . TRP A 1 156 ? 1.518 2.108 -0.817 1.00 76.44 156 TRP A C 1
ATOM 1291 O O . TRP A 1 156 ? 1.158 3.032 -0.093 1.00 76.44 156 TRP A O 1
ATOM 1301 N N . SER A 1 157 ? 1.291 0.835 -0.501 1.00 63.06 157 SER A N 1
ATOM 1302 C CA . SER A 1 157 ? 0.465 0.442 0.643 1.00 63.06 157 SER A CA 1
ATOM 1303 C C . SER A 1 157 ? 1.168 0.543 2.001 1.00 63.06 157 SER A C 1
ATOM 1305 O O . SER A 1 157 ? 0.511 0.348 3.022 1.00 63.06 157 SER A O 1
ATOM 1307 N N . ARG A 1 158 ? 2.497 0.735 2.038 1.00 67.69 158 ARG A N 1
ATOM 1308 C CA . ARG A 1 158 ? 3.310 0.631 3.262 1.00 67.69 158 ARG A CA 1
ATOM 1309 C C . ARG A 1 158 ? 4.490 1.601 3.261 1.00 67.69 158 ARG A C 1
ATOM 1311 O O . ARG A 1 158 ? 5.117 1.796 2.226 1.00 67.69 158 ARG A O 1
ATOM 1318 N N . TYR A 1 159 ? 4.817 2.112 4.447 1.00 62.22 159 TYR A N 1
ATOM 1319 C CA . TYR A 1 159 ? 6.096 2.776 4.740 1.00 62.22 159 TYR A CA 1
ATOM 1320 C C . TYR A 1 159 ? 7.179 1.784 5.198 1.00 62.22 159 TYR A C 1
ATOM 1322 O O . TYR A 1 159 ? 8.363 2.076 5.086 1.00 62.22 159 TYR A O 1
ATOM 1330 N N . ASP A 1 160 ? 6.764 0.613 5.694 1.00 66.25 160 ASP A N 1
ATOM 1331 C CA . ASP A 1 160 ? 7.623 -0.488 6.136 1.00 66.25 160 ASP A CA 1
ATOM 1332 C C . ASP A 1 160 ? 7.214 -1.776 5.405 1.00 66.25 160 ASP A C 1
ATOM 1334 O O . ASP A 1 160 ? 6.050 -2.190 5.442 1.00 66.25 160 ASP A O 1
ATOM 1338 N N . HIS A 1 161 ? 8.170 -2.431 4.746 1.00 72.31 161 HIS A N 1
ATOM 1339 C CA . HIS A 1 161 ? 7.945 -3.656 3.977 1.00 72.31 161 HIS A CA 1
ATOM 1340 C C . HIS A 1 161 ? 7.387 -4.810 4.831 1.00 72.31 161 HIS A C 1
ATOM 1342 O O . HIS A 1 161 ? 6.713 -5.697 4.294 1.00 72.31 161 HIS A O 1
ATOM 1348 N N . MET A 1 162 ? 7.572 -4.758 6.155 1.00 70.88 162 MET A N 1
ATOM 1349 C CA . MET A 1 162 ? 7.100 -5.765 7.107 1.00 70.88 162 MET A CA 1
ATOM 1350 C C . MET A 1 162 ? 5.766 -5.432 7.793 1.00 70.88 162 MET A C 1
ATOM 1352 O O . MET A 1 162 ? 5.220 -6.302 8.470 1.00 70.88 162 MET A O 1
ATOM 1356 N N . ALA A 1 163 ? 5.208 -4.230 7.611 1.00 66.50 163 ALA A N 1
ATOM 1357 C CA . ALA A 1 163 ? 3.940 -3.843 8.247 1.00 66.50 163 ALA A CA 1
ATOM 1358 C C . ALA A 1 163 ? 2.729 -4.658 7.732 1.00 66.50 163 ALA A C 1
ATOM 1360 O O . ALA A 1 163 ? 2.819 -5.340 6.716 1.00 66.50 163 ALA A O 1
ATOM 1361 N N . GLY A 1 164 ? 1.578 -4.609 8.410 1.00 63.62 164 GLY A N 1
ATOM 1362 C CA . GLY A 1 164 ? 0.348 -5.295 7.974 1.00 63.62 164 GLY A CA 1
ATOM 1363 C C . GLY A 1 164 ? -0.245 -4.785 6.643 1.00 63.62 164 GLY A C 1
ATOM 1364 O O . GLY A 1 164 ? 0.243 -3.839 6.019 1.00 63.62 164 GLY A O 1
ATOM 1365 N N . LEU A 1 165 ? -1.298 -5.444 6.143 1.00 59.44 165 LEU A N 1
ATOM 1366 C CA . LEU A 1 165 ? -1.984 -5.075 4.894 1.00 59.44 165 LEU A CA 1
ATOM 1367 C C . LEU A 1 165 ? -2.850 -3.801 5.026 1.00 59.44 165 LEU A C 1
ATOM 1369 O O . LEU A 1 165 ? -3.819 -3.765 5.768 1.00 59.44 165 LEU A O 1
ATOM 1373 N N . CYS A 1 166 ? -2.506 -2.790 4.219 1.00 62.12 166 CYS A N 1
ATOM 1374 C CA . CYS A 1 166 ? -3.338 -1.759 3.572 1.00 62.12 166 CYS A CA 1
ATOM 1375 C C . CYS A 1 166 ? -4.558 -1.169 4.317 1.00 62.12 166 CYS A C 1
ATOM 1377 O O . CYS A 1 166 ? -5.619 -0.963 3.725 1.00 62.12 166 CYS A O 1
ATOM 1379 N N . GLU A 1 167 ? -4.364 -0.759 5.567 1.00 63.00 167 GLU A N 1
ATOM 1380 C CA . GLU A 1 167 ? -5.316 0.018 6.390 1.00 63.00 167 GLU A CA 1
ATOM 1381 C C . GLU A 1 167 ? -5.740 1.347 5.730 1.00 63.00 167 GLU A C 1
ATOM 1383 O O . GLU A 1 167 ? -6.764 1.941 6.065 1.00 63.00 167 GLU A O 1
ATOM 1388 N N . ILE A 1 168 ? -4.942 1.806 4.763 1.00 64.50 168 ILE A N 1
ATOM 1389 C CA . ILE A 1 168 ? -5.051 3.116 4.129 1.00 64.50 168 ILE A CA 1
ATOM 1390 C C . ILE A 1 168 ? -5.846 3.122 2.825 1.00 64.50 168 ILE A C 1
ATOM 1392 O O . ILE A 1 168 ? -6.064 4.207 2.306 1.00 64.50 168 ILE A O 1
ATOM 1396 N N . LEU A 1 169 ? -6.287 1.983 2.264 1.00 75.94 169 LEU A N 1
ATOM 1397 C CA . LEU A 1 169 ? -6.981 2.004 0.960 1.00 75.94 169 LEU A CA 1
ATOM 1398 C C . LEU A 1 169 ? -8.195 2.960 0.954 1.00 75.94 169 LEU A C 1
ATOM 1400 O O . LEU A 1 169 ? -8.260 3.798 0.055 1.00 75.94 169 LEU A O 1
ATOM 1404 N N . PRO A 1 170 ? -9.106 2.933 1.951 1.00 78.75 170 PRO A N 1
ATOM 1405 C CA . PRO A 1 170 ? -10.213 3.889 2.008 1.00 78.75 170 PRO A CA 1
ATOM 1406 C C . PRO A 1 170 ? -9.750 5.350 2.071 1.00 78.75 170 PRO A C 1
ATOM 1408 O O . PRO A 1 170 ? -10.346 6.216 1.442 1.00 78.75 170 PRO A O 1
ATOM 1411 N N . ILE A 1 171 ? -8.664 5.616 2.798 1.00 76.81 171 ILE A N 1
ATOM 1412 C CA . ILE A 1 171 ? -8.086 6.956 2.979 1.00 76.81 171 ILE A CA 1
ATOM 1413 C C . ILE A 1 171 ? -7.324 7.401 1.714 1.00 76.81 171 ILE A C 1
ATOM 1415 O O . ILE A 1 171 ? -7.238 8.587 1.408 1.00 76.81 171 ILE A O 1
ATOM 1419 N N . GLY A 1 172 ? -6.802 6.450 0.940 1.00 82.12 172 GLY A N 1
ATOM 1420 C CA . GLY A 1 172 ? -6.071 6.677 -0.300 1.00 82.12 172 GLY A CA 1
ATOM 1421 C C . GLY A 1 172 ? -6.968 6.945 -1.507 1.00 82.12 172 GLY A C 1
ATOM 1422 O O . GLY A 1 172 ? -6.496 7.537 -2.474 1.00 82.12 172 GLY A O 1
ATOM 1423 N N . ILE A 1 173 ? -8.252 6.568 -1.469 1.00 85.56 173 ILE A N 1
ATOM 1424 C CA . ILE A 1 173 ? -9.182 6.768 -2.594 1.00 85.56 173 ILE A CA 1
ATOM 1425 C C . ILE A 1 173 ? -9.330 8.252 -2.968 1.00 85.56 173 ILE A C 1
ATOM 1427 O O . ILE A 1 173 ? -9.137 8.561 -4.145 1.00 85.56 173 ILE A O 1
ATOM 1431 N N . PRO A 1 174 ? -9.588 9.190 -2.033 1.00 86.25 174 PRO A N 1
ATOM 1432 C CA . PRO A 1 174 ? -9.615 10.613 -2.366 1.00 86.25 174 PRO A CA 1
ATOM 1433 C C . PRO A 1 174 ? -8.320 11.108 -3.015 1.00 86.25 174 PRO A C 1
ATOM 1435 O O . PRO A 1 174 ? -8.368 11.804 -4.028 1.00 86.25 174 PRO A O 1
ATOM 1438 N N . SER A 1 175 ? -7.165 10.683 -2.493 1.00 86.62 175 SER A N 1
ATOM 1439 C CA . SER A 1 175 ? -5.855 11.016 -3.065 1.00 86.62 175 SER A CA 1
ATOM 1440 C C . SER A 1 175 ? -5.701 10.472 -4.489 1.00 86.62 175 SER A C 1
ATOM 1442 O O . SER A 1 175 ? -5.302 11.203 -5.395 1.00 86.62 175 SER A O 1
ATOM 1444 N N . MET A 1 176 ? -6.076 9.215 -4.729 1.00 88.56 176 MET A N 1
ATOM 1445 C CA . MET A 1 176 ? -6.050 8.599 -6.057 1.00 88.56 176 MET A CA 1
ATOM 1446 C C . MET A 1 176 ? -6.933 9.366 -7.049 1.00 88.56 176 MET A C 1
ATOM 1448 O O . MET A 1 176 ? -6.498 9.644 -8.168 1.00 88.56 176 MET A O 1
ATOM 1452 N N . VAL A 1 177 ? -8.153 9.737 -6.643 1.00 91.12 177 VAL A N 1
ATOM 1453 C CA . VAL A 1 177 ? -9.086 10.496 -7.487 1.00 91.12 177 VAL A CA 1
ATOM 1454 C C . VAL A 1 177 ? -8.503 11.864 -7.841 1.00 91.12 177 VAL A C 1
ATOM 1456 O O . VAL A 1 177 ? -8.479 12.213 -9.019 1.00 91.12 177 VAL A O 1
ATOM 1459 N N . VAL A 1 178 ? -7.981 12.610 -6.862 1.00 90.62 178 VAL A N 1
ATOM 1460 C CA . VAL A 1 178 ? -7.364 13.929 -7.095 1.00 90.62 178 VAL A CA 1
ATOM 1461 C C . VAL A 1 178 ? -6.160 13.820 -8.031 1.00 90.62 178 VAL A C 1
ATOM 1463 O O . VAL A 1 178 ? -6.108 14.528 -9.034 1.00 90.62 178 VAL A O 1
ATOM 1466 N N . ASN A 1 179 ? -5.228 12.897 -7.771 1.00 91.56 179 ASN A N 1
ATOM 1467 C CA . ASN A 1 179 ? -4.054 12.696 -8.629 1.00 91.56 179 ASN A CA 1
ATOM 1468 C C . ASN A 1 179 ? -4.448 12.313 -10.064 1.00 91.56 179 ASN A C 1
ATOM 1470 O O . ASN A 1 179 ? -3.833 12.775 -11.024 1.00 91.56 179 ASN A O 1
ATOM 1474 N N . THR A 1 180 ? -5.509 11.518 -10.221 1.00 92.19 180 THR A N 1
ATOM 1475 C CA . THR A 1 180 ? -6.039 11.161 -11.542 1.00 92.19 180 THR A CA 1
ATOM 1476 C C . THR A 1 180 ? -6.629 12.378 -12.253 1.00 92.19 180 THR A C 1
ATOM 1478 O O . THR A 1 180 ? -6.359 12.569 -13.435 1.00 92.19 180 THR A O 1
ATOM 1481 N N . GLN A 1 181 ? -7.381 13.238 -11.555 1.00 92.88 181 GLN A N 1
ATOM 1482 C CA . GLN A 1 181 ? -7.896 14.483 -12.141 1.00 92.88 181 GLN A CA 1
ATOM 1483 C C . GLN A 1 181 ? -6.762 15.418 -12.573 1.00 92.88 181 GLN A C 1
ATOM 1485 O O . GLN A 1 181 ? -6.810 15.954 -13.679 1.00 92.88 181 GLN A O 1
ATOM 1490 N N . ILE A 1 182 ? -5.712 15.548 -11.757 1.00 91.44 182 ILE A N 1
ATOM 1491 C CA . ILE A 1 182 ? -4.520 16.334 -12.102 1.00 91.44 182 ILE A CA 1
ATOM 1492 C C . ILE A 1 182 ? -3.864 15.782 -13.373 1.00 91.44 182 ILE A C 1
ATOM 1494 O O . ILE A 1 182 ? -3.600 16.547 -14.297 1.00 91.44 182 ILE A O 1
ATOM 1498 N N . ALA A 1 183 ? -3.646 14.465 -13.460 1.00 90.12 183 ALA A N 1
ATOM 1499 C CA . ALA A 1 183 ? -3.050 13.839 -14.641 1.00 90.12 183 ALA A CA 1
ATOM 1500 C C . ALA A 1 183 ? -3.922 14.017 -15.899 1.00 90.12 183 ALA A C 1
ATOM 1502 O O . ALA A 1 183 ? -3.415 14.349 -16.970 1.00 90.12 183 ALA A O 1
ATOM 1503 N N . LEU A 1 184 ? -5.244 13.857 -15.770 1.00 89.75 184 LEU A N 1
ATOM 1504 C CA . LEU A 1 184 ? -6.194 14.058 -16.866 1.00 89.75 184 LEU A CA 1
ATOM 1505 C C . LEU A 1 184 ? -6.204 15.507 -17.360 1.00 89.75 184 LEU A C 1
ATOM 1507 O O . LEU A 1 184 ? -6.249 15.738 -18.568 1.00 89.75 184 LEU A O 1
ATOM 1511 N N . MET A 1 185 ? -6.155 16.481 -16.452 1.00 89.75 185 MET A N 1
ATOM 1512 C CA . MET A 1 185 ? -6.064 17.895 -16.813 1.00 89.75 185 MET A CA 1
ATOM 1513 C C . MET A 1 185 ? -4.718 18.203 -17.466 1.00 89.75 185 MET A C 1
ATOM 1515 O O . MET A 1 185 ? -4.700 18.697 -18.587 1.00 89.75 185 MET A O 1
ATOM 1519 N N . GLY A 1 186 ? -3.605 17.812 -16.842 1.00 83.88 186 GLY A N 1
ATOM 1520 C CA . GLY A 1 186 ? -2.258 18.027 -17.378 1.00 83.88 186 GLY A CA 1
ATOM 1521 C C . GLY A 1 186 ? -2.007 17.373 -18.743 1.00 83.88 186 GLY A C 1
ATOM 1522 O O . GLY A 1 186 ? -1.135 17.820 -19.476 1.00 83.88 186 GLY A O 1
ATOM 1523 N N . SER A 1 187 ? -2.787 16.356 -19.126 1.00 84.25 187 SER A N 1
ATOM 1524 C CA . SER A 1 187 ? -2.693 15.726 -20.453 1.00 84.25 187 SER A CA 1
ATOM 1525 C C . SER A 1 187 ? -3.291 16.554 -21.603 1.00 84.25 187 SER A C 1
ATOM 1527 O O . SER A 1 187 ? -3.058 16.244 -22.773 1.00 84.25 187 SER A O 1
ATOM 1529 N N . LYS A 1 188 ? -4.089 17.592 -21.311 1.00 87.19 188 LYS A N 1
ATOM 1530 C CA . LYS A 1 188 ? -4.786 18.384 -22.334 1.00 87.19 188 LYS A CA 1
ATOM 1531 C C . LYS A 1 188 ? -4.024 19.672 -22.628 1.00 87.19 188 LYS A C 1
ATOM 1533 O O . LYS A 1 188 ? -3.891 20.519 -21.750 1.00 87.19 188 LYS A O 1
ATOM 1538 N N . ARG A 1 189 ? -3.704 19.894 -23.909 1.00 85.94 189 ARG A N 1
ATOM 1539 C CA . ARG A 1 189 ? -3.006 21.101 -24.404 1.00 85.94 189 ARG A CA 1
ATOM 1540 C C . ARG A 1 189 ? -3.634 22.434 -23.983 1.00 85.94 189 ARG A C 1
ATOM 1542 O O . ARG A 1 189 ? -2.956 23.449 -23.902 1.00 85.94 189 ARG A O 1
ATOM 1549 N N . GLN A 1 190 ? -4.939 22.452 -23.702 1.00 88.12 190 GLN A N 1
ATOM 1550 C CA . GLN A 1 190 ? -5.631 23.650 -23.213 1.00 88.12 190 GLN A CA 1
ATOM 1551 C C . GLN A 1 190 ? -5.057 24.187 -21.887 1.00 88.12 190 GLN A C 1
ATOM 1553 O O . GLN A 1 190 ? -5.253 25.356 -21.573 1.00 88.12 190 GLN A O 1
ATOM 1558 N N . PHE A 1 191 ? -4.362 23.346 -21.115 1.00 86.12 191 PHE A N 1
ATOM 1559 C CA . PHE A 1 191 ? -3.749 23.721 -19.846 1.00 86.12 191 PHE A CA 1
ATOM 1560 C C . PHE A 1 191 ? -2.253 24.052 -19.959 1.00 86.12 191 PHE A C 1
ATOM 1562 O O . PHE A 1 191 ? -1.665 24.425 -18.949 1.00 86.12 191 PHE A O 1
ATOM 1569 N N . ASP A 1 192 ? -1.649 24.011 -21.155 1.00 85.50 192 ASP A N 1
ATOM 1570 C CA . ASP A 1 192 ? -0.202 24.239 -21.350 1.00 85.50 192 ASP A CA 1
ATOM 1571 C C . ASP A 1 192 ? 0.255 25.628 -20.865 1.00 85.50 192 ASP A C 1
ATOM 1573 O O . ASP A 1 192 ? 1.369 25.788 -20.372 1.00 85.50 192 ASP A O 1
ATOM 1577 N N . ALA A 1 193 ? -0.616 26.638 -20.975 1.00 88.62 193 ALA A N 1
ATOM 1578 C CA . ALA A 1 193 ? -0.365 28.005 -20.508 1.00 88.62 193 ALA A CA 1
ATOM 1579 C C . ALA A 1 193 ? -0.969 28.300 -19.120 1.00 88.62 193 ALA A C 1
ATOM 1581 O O . ALA A 1 193 ? -0.947 29.442 -18.660 1.00 88.62 193 ALA A O 1
ATOM 1582 N N . THR A 1 194 ? -1.558 27.297 -18.461 1.00 88.31 194 THR A N 1
ATOM 1583 C CA . THR A 1 194 ? -2.235 27.468 -17.172 1.00 88.31 194 THR A CA 1
ATOM 1584 C C . THR A 1 194 ? -1.263 27.241 -16.017 1.00 88.31 194 THR A C 1
ATOM 1586 O O . THR A 1 194 ? -0.509 26.272 -16.002 1.00 88.31 194 THR A O 1
ATOM 1589 N N . GLY A 1 195 ? -1.294 28.120 -15.011 1.00 88.88 195 GLY A N 1
ATOM 1590 C CA . GLY A 1 195 ? -0.516 27.935 -13.785 1.00 88.88 195 GLY A CA 1
ATOM 1591 C C . GLY A 1 195 ? -0.936 26.675 -13.018 1.00 88.88 195 GLY A C 1
ATOM 1592 O O . GLY A 1 195 ? -2.118 26.322 -12.976 1.00 88.88 195 GLY A O 1
ATOM 1593 N N . LYS A 1 196 ? 0.030 26.011 -12.372 1.00 89.06 196 LYS A N 1
ATOM 1594 C CA . LYS A 1 196 ? -0.193 24.770 -11.607 1.00 89.06 196 LYS A CA 1
ATOM 1595 C C . LYS A 1 196 ? -1.284 24.922 -10.541 1.00 89.06 196 LYS A C 1
ATOM 1597 O O . LYS A 1 196 ? -2.043 23.987 -10.313 1.00 89.06 196 LYS A O 1
ATOM 1602 N N . GLU A 1 197 ? -1.394 26.095 -9.921 1.00 90.06 197 GLU A N 1
ATOM 1603 C CA . GLU A 1 197 ? -2.365 26.389 -8.867 1.00 90.06 197 GLU A CA 1
ATOM 1604 C C . GLU A 1 197 ? -3.802 26.262 -9.378 1.00 90.06 197 GLU A C 1
ATOM 1606 O O . GLU A 1 197 ? -4.637 25.646 -8.717 1.00 90.06 197 GLU A O 1
ATOM 1611 N N . LEU A 1 198 ? -4.078 26.776 -10.582 1.00 89.62 198 LEU A N 1
ATOM 1612 C CA . LEU A 1 198 ? -5.412 26.710 -11.174 1.00 89.62 198 LEU A CA 1
ATOM 1613 C C . LEU A 1 198 ? -5.760 25.281 -11.613 1.00 89.62 198 LEU A C 1
ATOM 1615 O O . LEU A 1 198 ? -6.896 24.851 -11.431 1.00 89.62 198 LEU A O 1
ATOM 1619 N N . ILE A 1 199 ? -4.785 24.522 -12.131 1.00 89.75 199 ILE A N 1
ATOM 1620 C CA . ILE A 1 199 ? -4.970 23.097 -12.464 1.00 89.75 199 ILE A CA 1
ATOM 1621 C C . ILE A 1 199 ? -5.315 22.303 -11.202 1.00 89.75 199 ILE A C 1
ATOM 1623 O O . ILE A 1 199 ? -6.258 21.514 -11.205 1.00 89.75 199 ILE A O 1
ATOM 1627 N N . ILE A 1 200 ? -4.579 22.534 -10.112 1.00 89.12 200 ILE A N 1
ATOM 1628 C CA . ILE A 1 200 ? -4.835 21.884 -8.825 1.00 89.12 200 ILE A CA 1
ATOM 1629 C C . ILE A 1 200 ? -6.238 22.242 -8.334 1.00 89.12 200 ILE A C 1
ATOM 1631 O O . ILE A 1 200 ? -7.005 21.343 -8.007 1.00 89.12 200 ILE A O 1
ATOM 1635 N N . GLN A 1 201 ? -6.613 23.521 -8.331 1.00 89.56 201 GLN A N 1
ATOM 1636 C CA . GLN A 1 201 ? -7.942 23.936 -7.887 1.00 89.56 201 GLN A CA 1
ATOM 1637 C C . GLN A 1 201 ? -9.059 23.245 -8.687 1.00 89.56 201 GLN A C 1
ATOM 1639 O O . GLN A 1 201 ? -9.953 22.637 -8.098 1.00 89.56 201 GLN A O 1
ATOM 1644 N N . GLN A 1 202 ? -8.977 23.261 -10.019 1.00 91.00 202 GLN A N 1
ATOM 1645 C CA . GLN A 1 202 ? -9.979 22.609 -10.865 1.00 91.00 202 GLN A CA 1
ATOM 1646 C C . GLN A 1 202 ? -10.022 21.093 -10.638 1.00 91.00 202 GLN A C 1
ATOM 1648 O O . GLN A 1 202 ? -11.100 20.496 -10.618 1.00 91.00 202 GLN A O 1
ATOM 1653 N N . ALA A 1 203 ? -8.868 20.451 -10.434 1.00 92.00 203 ALA A N 1
ATOM 1654 C CA . ALA A 1 203 ? -8.805 19.023 -10.148 1.00 92.00 203 ALA A CA 1
ATOM 1655 C C . ALA A 1 203 ? -9.497 18.676 -8.822 1.00 92.00 203 ALA A C 1
ATOM 1657 O O . ALA A 1 203 ? -10.209 17.673 -8.746 1.00 92.00 203 ALA A O 1
ATOM 1658 N N . TYR A 1 204 ? -9.336 19.515 -7.795 1.00 90.00 204 TYR A N 1
ATOM 1659 C CA . TYR A 1 204 ? -10.026 19.368 -6.513 1.00 90.00 204 TYR A CA 1
ATOM 1660 C C . TYR A 1 204 ? -11.540 19.568 -6.651 1.00 90.00 204 TYR A C 1
ATOM 1662 O O . TYR A 1 204 ? -12.303 18.788 -6.085 1.00 90.00 204 TYR A O 1
ATOM 1670 N N . GLU A 1 205 ? -11.997 20.552 -7.426 1.00 90.81 205 GLU A N 1
ATOM 1671 C CA . GLU A 1 205 ? -13.427 20.777 -7.690 1.00 90.81 205 GLU A CA 1
ATOM 1672 C C . GLU A 1 205 ? -14.062 19.596 -8.446 1.00 90.81 205 GLU A C 1
ATOM 1674 O O . GLU A 1 205 ? -15.140 19.111 -8.080 1.00 90.81 205 GLU A O 1
ATOM 1679 N N . ALA A 1 206 ? -13.368 19.073 -9.461 1.00 92.12 206 ALA A N 1
ATOM 1680 C CA . ALA A 1 206 ? -13.803 17.905 -10.223 1.00 92.12 206 ALA A CA 1
ATOM 1681 C C . ALA A 1 206 ? -13.852 16.641 -9.350 1.00 92.12 206 ALA A C 1
ATOM 1683 O O . ALA A 1 206 ? -14.844 15.906 -9.353 1.00 92.12 206 ALA A O 1
ATOM 1684 N N . ALA A 1 207 ? -12.805 16.404 -8.557 1.00 91.56 207 ALA A N 1
ATOM 1685 C CA . ALA A 1 207 ? -12.743 15.293 -7.616 1.00 91.56 207 ALA A CA 1
ATOM 1686 C C . ALA A 1 207 ? -13.823 15.412 -6.526 1.00 91.56 207 ALA A C 1
ATOM 1688 O O . ALA A 1 207 ? -14.466 14.418 -6.180 1.00 91.56 207 ALA A O 1
ATOM 1689 N N . GLY A 1 208 ? -14.061 16.624 -6.018 1.00 89.50 208 GLY A N 1
ATOM 1690 C CA . GLY A 1 208 ? -15.079 16.910 -5.013 1.00 89.50 208 GLY A CA 1
ATOM 1691 C C . GLY A 1 208 ? -16.479 16.668 -5.555 1.00 89.50 208 GLY A C 1
ATOM 1692 O O . GLY A 1 208 ? -17.292 16.035 -4.891 1.00 89.50 208 GLY A O 1
ATOM 1693 N N . SER A 1 209 ? -16.738 17.053 -6.803 1.00 91.19 209 SER A N 1
ATOM 1694 C CA . SER A 1 209 ? -17.998 16.760 -7.491 1.00 91.19 209 SER A CA 1
ATOM 1695 C C . SER A 1 209 ? -18.213 15.255 -7.679 1.00 91.19 209 SER A C 1
ATOM 1697 O O . SER A 1 209 ? -19.290 14.744 -7.373 1.00 91.19 209 SER A O 1
ATOM 1699 N N . LEU A 1 210 ? -17.179 14.522 -8.113 1.00 91.56 210 LEU A N 1
ATOM 1700 C CA . LEU A 1 210 ? -17.245 13.072 -8.328 1.00 91.56 210 LEU A CA 1
ATOM 1701 C C . LEU A 1 210 ? -17.512 12.306 -7.027 1.00 91.56 210 LEU A C 1
ATOM 1703 O O . LEU A 1 210 ? -18.352 11.410 -6.985 1.00 91.56 210 LEU A O 1
ATOM 1707 N N . MET A 1 211 ? -16.805 12.673 -5.959 1.00 90.44 211 MET A N 1
ATOM 1708 C CA . MET A 1 211 ? -16.949 12.048 -4.644 1.00 90.44 211 MET A CA 1
ATOM 1709 C C . MET A 1 211 ? -18.059 12.681 -3.802 1.00 90.44 211 MET A C 1
ATOM 1711 O O . MET A 1 211 ? -18.259 12.248 -2.670 1.00 90.44 211 MET A O 1
ATOM 1715 N N . LYS A 1 212 ? -18.749 13.713 -4.306 1.00 88.69 212 LYS A N 1
ATOM 1716 C CA . LYS A 1 212 ? -19.700 14.562 -3.563 1.00 88.69 212 LYS A CA 1
ATOM 1717 C C . LYS A 1 212 ? -19.150 14.997 -2.201 1.00 88.69 212 LYS A C 1
ATOM 1719 O O . LYS A 1 212 ? -19.787 14.828 -1.170 1.00 88.69 212 LYS A O 1
ATOM 1724 N N . CYS A 1 213 ? -17.921 15.491 -2.203 1.00 80.94 213 CYS A N 1
ATOM 1725 C CA . CYS A 1 213 ? -17.091 15.686 -1.026 1.00 80.94 213 CYS A CA 1
ATOM 1726 C C . CYS A 1 213 ? -16.475 17.085 -1.033 1.00 80.94 213 CYS A C 1
ATOM 1728 O O . CYS A 1 213 ? -16.042 17.557 -2.085 1.00 80.94 213 CYS A O 1
ATOM 1730 N N . SER A 1 214 ? -16.368 17.721 0.138 1.00 77.50 214 SER A N 1
ATOM 1731 C CA . SER A 1 214 ? -15.406 18.815 0.296 1.00 77.50 214 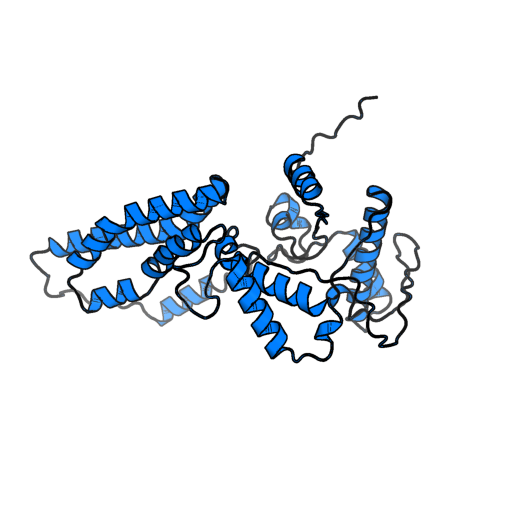SER A CA 1
ATOM 1732 C C . SER A 1 214 ? -14.031 18.192 0.492 1.00 77.50 214 SER A C 1
ATOM 1734 O O . SER A 1 214 ? -13.801 17.509 1.485 1.00 77.50 214 SER A O 1
ATOM 1736 N N . ILE A 1 215 ? -13.128 18.394 -0.464 1.00 70.75 215 ILE A N 1
ATOM 1737 C CA . ILE A 1 215 ? -11.741 17.911 -0.351 1.00 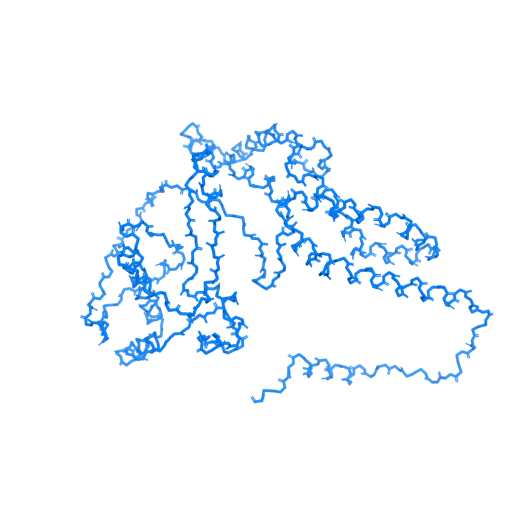70.75 215 ILE A CA 1
ATOM 1738 C C . ILE A 1 215 ? -10.899 18.884 0.496 1.00 70.75 215 ILE A C 1
ATOM 1740 O O . ILE A 1 215 ? -9.839 18.526 1.007 1.00 70.75 215 ILE A O 1
ATOM 1744 N N . TYR A 1 216 ? -11.389 20.109 0.702 1.00 65.62 216 TYR A N 1
ATOM 1745 C CA . TYR A 1 216 ? -10.765 21.099 1.570 1.00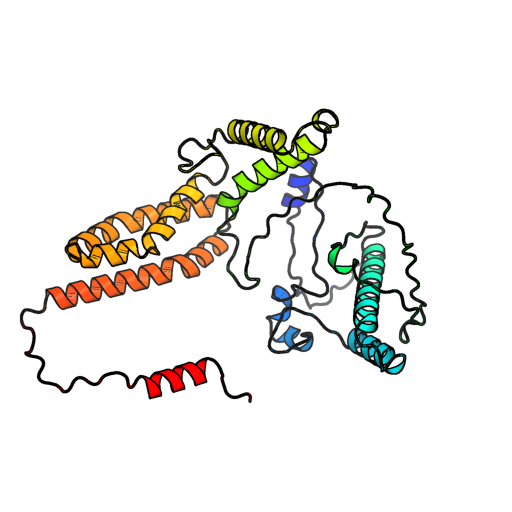 65.62 216 TYR A CA 1
ATOM 1746 C C . TYR A 1 216 ? -11.281 20.934 3.005 1.00 65.62 216 TYR A C 1
ATOM 1748 O O . TYR A 1 216 ? -12.320 21.481 3.369 1.00 65.62 216 TYR A O 1
ATOM 1756 N N . GLY A 1 217 ? -10.534 20.173 3.807 1.00 58.88 217 GLY A N 1
ATOM 1757 C CA . GLY A 1 217 ? -10.726 20.064 5.255 1.00 58.88 217 GLY A CA 1
ATOM 1758 C C . GLY A 1 217 ? -11.608 18.901 5.720 1.00 58.88 217 GLY A C 1
ATOM 1759 O O . GLY A 1 217 ? -12.553 18.484 5.057 1.00 58.88 217 GLY A O 1
ATOM 1760 N N . GLU A 1 218 ? -11.277 18.385 6.905 1.00 56.72 218 GLU A N 1
ATOM 1761 C CA . GLU A 1 218 ? -12.176 17.548 7.701 1.00 56.72 218 GLU A CA 1
ATOM 1762 C C . GLU A 1 218 ? -13.416 18.365 8.119 1.00 56.72 218 GLU A C 1
ATOM 1764 O O . GLU A 1 218 ? -13.284 19.558 8.404 1.00 56.72 218 GLU A O 1
ATOM 1769 N N . PRO A 1 219 ? -14.605 17.748 8.231 1.00 56.88 219 PRO A N 1
ATOM 1770 C CA . PRO A 1 219 ? -14.863 16.310 8.152 1.00 56.88 219 PRO A CA 1
ATOM 1771 C C . PRO A 1 219 ? -15.467 15.845 6.809 1.00 56.88 219 PRO A C 1
ATOM 1773 O O . PRO A 1 219 ? -16.277 16.534 6.192 1.00 56.88 219 PRO A O 1
ATOM 1776 N N . TYR A 1 220 ? -15.183 14.595 6.421 1.00 64.00 220 TYR A N 1
ATOM 1777 C CA . TYR A 1 220 ? -15.712 13.922 5.214 1.00 64.00 220 TYR A CA 1
ATOM 1778 C C . TYR A 1 220 ? -17.215 13.567 5.263 1.00 64.00 220 TYR A C 1
ATOM 1780 O O . TYR A 1 220 ? -17.676 12.653 4.574 1.00 64.00 220 TYR A O 1
ATOM 1788 N N . ASN A 1 221 ? -18.001 14.252 6.092 1.00 64.88 221 ASN A N 1
ATOM 1789 C CA . ASN A 1 221 ? -19.362 13.844 6.444 1.00 64.88 221 ASN A CA 1
ATOM 1790 C C . ASN A 1 221 ? -20.290 13.757 5.220 1.00 64.88 221 ASN A C 1
ATOM 1792 O O . ASN A 1 221 ? -21.157 12.882 5.167 1.00 64.88 221 ASN A O 1
ATOM 1796 N N . THR A 1 222 ? -20.079 14.621 4.221 1.00 72.44 222 THR A N 1
ATOM 1797 C CA . THR A 1 222 ? -20.873 14.690 2.983 1.00 72.44 222 THR A CA 1
ATOM 1798 C C . THR A 1 222 ? -20.414 13.721 1.891 1.00 72.44 222 THR A C 1
ATOM 1800 O O . THR A 1 222 ? -21.161 13.482 0.944 1.00 72.44 222 THR A O 1
ATOM 1803 N N . CYS A 1 223 ? -19.231 13.120 2.032 1.00 83.38 223 CYS A N 1
ATOM 1804 C CA . CYS A 1 223 ? -18.560 12.395 0.960 1.00 83.38 223 CYS A CA 1
ATOM 1805 C C . CYS A 1 223 ? -19.234 11.048 0.634 1.00 83.38 223 CYS A C 1
ATOM 1807 O O . CYS A 1 223 ? -19.707 10.325 1.511 1.00 83.38 223 CYS A O 1
ATOM 1809 N N . GLN A 1 224 ? -19.249 10.684 -0.646 1.00 87.56 224 GLN A N 1
ATOM 1810 C CA . GLN A 1 224 ? -19.862 9.474 -1.203 1.00 87.56 224 GLN A CA 1
ATOM 1811 C C . GLN A 1 224 ? -18.850 8.694 -2.054 1.00 87.56 224 GLN A C 1
ATOM 1813 O O . GLN A 1 224 ? -19.045 8.503 -3.252 1.00 87.56 224 GLN A O 1
ATOM 1818 N N . PHE A 1 225 ? -17.757 8.237 -1.440 1.00 87.25 225 PHE A N 1
ATOM 1819 C CA . PHE A 1 225 ? -16.772 7.370 -2.095 1.00 87.25 225 PHE A CA 1
ATOM 1820 C C . PHE A 1 225 ? -16.723 5.971 -1.449 1.00 87.25 225 PHE A C 1
ATOM 1822 O O . PHE A 1 225 ? -17.058 5.820 -0.265 1.00 87.25 225 PHE A O 1
ATOM 1829 N N . PRO A 1 226 ? -16.314 4.924 -2.195 1.00 86.50 226 PRO A N 1
ATOM 1830 C CA . PRO A 1 226 ? -16.151 3.581 -1.644 1.00 86.50 226 PRO A CA 1
ATOM 1831 C C . PRO A 1 226 ? -15.192 3.580 -0.449 1.00 86.50 226 PRO A C 1
ATOM 1833 O O . PRO A 1 226 ? -14.075 4.063 -0.545 1.00 86.50 226 PRO A O 1
ATOM 1836 N N . GLY A 1 227 ? -15.626 3.047 0.692 1.00 86.25 227 GLY A N 1
ATOM 1837 C CA . GLY A 1 227 ? -14.816 3.029 1.914 1.00 86.25 227 GLY A CA 1
ATOM 1838 C C . GLY A 1 227 ? -14.940 4.259 2.817 1.00 86.25 227 GLY A C 1
ATOM 1839 O O . GLY A 1 227 ? -14.319 4.273 3.875 1.00 86.25 227 GLY A O 1
ATOM 1840 N N . LYS A 1 228 ? -15.807 5.233 2.500 1.00 86.94 228 LYS A N 1
ATOM 1841 C CA . LYS A 1 228 ? -16.137 6.357 3.402 1.00 86.94 228 LYS A CA 1
ATOM 1842 C C . LYS A 1 228 ? -16.512 5.897 4.816 1.00 86.94 228 LYS A C 1
ATOM 1844 O O . LYS A 1 228 ? -15.950 6.386 5.788 1.00 86.94 228 LYS A O 1
ATOM 1849 N N . LEU A 1 229 ? -17.392 4.897 4.927 1.00 87.12 229 LEU A N 1
ATOM 1850 C CA . LEU A 1 229 ? -17.797 4.330 6.222 1.00 87.12 229 LEU A CA 1
ATOM 1851 C C . LEU A 1 229 ? -16.622 3.682 6.964 1.00 87.12 229 LEU A C 1
ATOM 1853 O O . LEU A 1 229 ? -16.506 3.823 8.174 1.00 87.12 229 LEU A O 1
ATOM 1857 N N . THR A 1 230 ? -15.725 3.003 6.246 1.00 86.56 230 THR A N 1
ATOM 1858 C CA . THR A 1 230 ? -14.504 2.434 6.830 1.00 86.56 230 THR A CA 1
ATOM 1859 C C . THR A 1 230 ? -13.590 3.540 7.349 1.00 86.56 230 THR A C 1
ATOM 1861 O O . THR A 1 230 ? -13.100 3.442 8.467 1.00 86.56 230 THR A O 1
ATOM 1864 N N . CYS A 1 231 ? -13.414 4.621 6.585 1.00 82.06 231 CYS A N 1
ATOM 1865 C CA . CYS A 1 231 ? -12.648 5.793 7.005 1.00 82.06 231 CYS A CA 1
ATOM 1866 C C . CYS A 1 231 ? -13.235 6.441 8.272 1.00 82.06 231 CYS A C 1
ATOM 1868 O O . CYS A 1 231 ? -12.490 6.773 9.191 1.00 82.06 231 CYS A O 1
ATOM 1870 N N . GLU A 1 232 ? -14.561 6.588 8.350 1.00 82.56 232 GLU A N 1
ATOM 1871 C CA . GLU A 1 232 ? -15.248 7.097 9.544 1.00 82.56 232 GLU A CA 1
ATOM 1872 C C . GLU A 1 232 ? -15.071 6.154 10.739 1.00 82.56 232 GLU A C 1
ATOM 1874 O O . GLU A 1 232 ? -14.718 6.604 11.828 1.00 82.56 232 GLU A O 1
ATOM 1879 N N . SER A 1 233 ? -15.243 4.845 10.536 1.00 85.00 233 SER A N 1
ATOM 1880 C CA . SER A 1 233 ? -15.058 3.853 11.596 1.00 85.00 233 SER A CA 1
ATOM 1881 C C . SER A 1 233 ? -13.618 3.794 12.098 1.00 85.00 233 SER A C 1
ATOM 1883 O O . SER A 1 233 ? -13.422 3.619 13.292 1.00 85.00 233 SER A O 1
ATOM 1885 N N . LEU A 1 234 ? -12.607 3.988 11.244 1.00 82.81 234 LEU A N 1
ATOM 1886 C CA . LEU A 1 234 ? -11.194 3.965 11.646 1.00 82.81 234 LEU A CA 1
ATOM 1887 C C . LEU A 1 234 ? -10.828 5.075 12.644 1.00 82.81 234 LEU A C 1
ATOM 1889 O O . LEU A 1 234 ? -9.876 4.905 13.408 1.00 82.81 234 LEU A O 1
ATOM 1893 N N . LYS A 1 235 ? -11.607 6.166 12.720 1.00 79.56 235 LYS A N 1
ATOM 1894 C CA . LYS A 1 235 ? -11.412 7.226 13.725 1.00 79.56 235 LYS A CA 1
ATOM 1895 C C . LYS A 1 235 ? -11.486 6.697 15.158 1.00 79.56 235 LYS A C 1
ATOM 1897 O O . LYS A 1 235 ? -10.820 7.250 16.032 1.00 79.56 235 LYS A O 1
ATOM 1902 N N . ILE A 1 236 ? -12.207 5.592 15.395 1.00 78.50 236 ILE A N 1
ATOM 1903 C CA . ILE A 1 236 ? -12.232 4.948 16.714 1.00 78.50 236 ILE A CA 1
ATOM 1904 C C . ILE A 1 236 ? -10.838 4.517 17.161 1.00 78.50 236 ILE A C 1
ATOM 1906 O O . ILE A 1 236 ? -10.517 4.622 18.336 1.00 78.50 236 ILE A O 1
ATOM 1910 N N . LEU A 1 237 ? -9.974 4.085 16.239 1.00 78.19 237 LEU A N 1
ATOM 1911 C CA . LEU A 1 237 ? -8.610 3.701 16.584 1.00 78.19 237 LEU A CA 1
ATOM 1912 C C . LEU A 1 237 ? -7.778 4.913 16.970 1.00 78.19 237 LEU A C 1
ATOM 1914 O O . LEU A 1 237 ? -6.970 4.803 17.881 1.00 78.19 237 LEU A O 1
ATOM 1918 N N . GLY A 1 238 ? -7.995 6.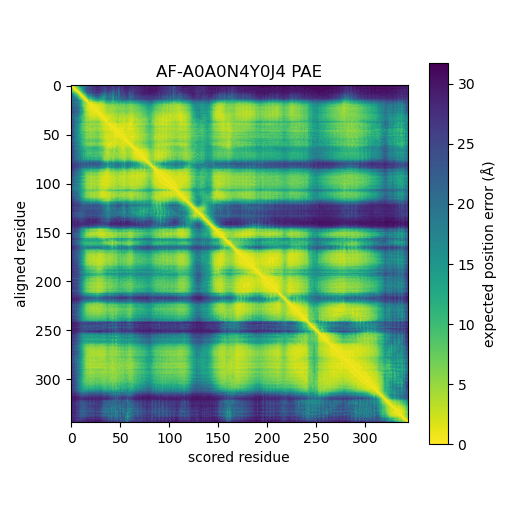063 16.329 1.00 75.38 238 GLY A N 1
ATOM 1919 C CA . GLY A 1 238 ? -7.397 7.330 16.748 1.00 75.38 238 GLY A CA 1
ATOM 1920 C C . GLY A 1 238 ? -7.802 7.690 18.177 1.00 75.38 238 GLY A C 1
ATOM 1921 O O . GLY A 1 238 ? -6.933 7.919 19.010 1.00 75.38 238 GLY A O 1
ATOM 1922 N N . TYR A 1 239 ? -9.100 7.626 18.485 1.00 74.19 239 TYR A N 1
ATOM 1923 C CA . TYR A 1 239 ? -9.621 7.846 19.838 1.00 74.19 239 TYR A CA 1
ATOM 1924 C C . TYR A 1 239 ? -9.040 6.852 20.858 1.00 74.19 239 TYR A C 1
ATOM 1926 O O . TYR A 1 239 ? -8.584 7.241 21.926 1.00 74.19 239 TYR A O 1
ATOM 1934 N N . LEU A 1 240 ? -8.989 5.565 20.510 1.00 73.19 240 LEU A N 1
ATOM 1935 C CA . LEU A 1 240 ? -8.503 4.502 21.388 1.00 73.19 240 LEU A CA 1
ATOM 1936 C C . LEU A 1 240 ? -6.977 4.496 21.583 1.00 73.19 240 LEU A C 1
ATOM 1938 O O . LEU A 1 240 ? -6.493 4.048 22.624 1.00 73.19 240 LEU A O 1
ATOM 1942 N N . ARG A 1 241 ? -6.215 4.940 20.577 1.00 73.06 241 ARG A N 1
ATOM 1943 C CA . ARG A 1 241 ? -4.747 5.067 20.627 1.00 73.06 241 ARG A CA 1
ATOM 1944 C C . ARG A 1 241 ? -4.299 6.389 21.237 1.00 73.06 241 ARG A C 1
ATOM 1946 O O . ARG A 1 241 ? -3.205 6.443 21.793 1.00 73.06 241 ARG A O 1
ATOM 1953 N N . GLY A 1 242 ? -5.103 7.436 21.082 1.00 63.53 242 GLY A N 1
ATOM 1954 C CA . GLY A 1 242 ? -4.785 8.792 21.494 1.00 63.53 242 GLY A CA 1
ATOM 1955 C C . GLY A 1 242 ? -4.506 8.900 22.989 1.00 63.53 242 GLY A C 1
ATOM 1956 O O . GLY A 1 242 ? -5.165 8.274 23.823 1.00 63.53 242 GLY A O 1
ATOM 1957 N N . HIS A 1 243 ? -3.529 9.744 23.320 1.00 50.50 243 HIS A N 1
ATOM 1958 C CA . HIS A 1 243 ? -3.242 10.166 24.689 1.00 50.50 243 HIS A CA 1
ATOM 1959 C C . HIS A 1 243 ? -4.438 10.860 25.359 1.00 50.50 243 HIS A C 1
ATOM 1961 O O . HIS A 1 243 ? -4.491 10.855 26.576 1.00 50.50 243 HIS A O 1
ATOM 1967 N N . GLU A 1 244 ? -5.445 11.333 24.618 1.00 46.28 244 GLU A N 1
ATOM 1968 C CA . GLU A 1 244 ? -6.644 11.973 25.183 1.00 46.28 244 GLU A CA 1
ATOM 1969 C C . GLU A 1 244 ? -7.460 11.051 26.092 1.00 46.28 244 GLU A C 1
ATOM 1971 O O . GLU A 1 244 ? -7.964 11.495 27.120 1.00 46.28 244 GLU A O 1
ATOM 1976 N N . VAL A 1 245 ? -7.545 9.749 25.781 1.00 50.78 245 VAL A N 1
ATOM 1977 C CA . VAL A 1 245 ? -8.152 8.801 26.724 1.00 50.78 245 VAL A CA 1
ATOM 1978 C C . VAL A 1 245 ? -7.340 8.795 28.015 1.00 50.78 245 VAL A C 1
ATOM 1980 O O . VAL A 1 245 ? -7.956 8.807 29.069 1.00 50.78 245 VAL A O 1
ATOM 1983 N N . PHE A 1 246 ? -6.000 8.854 27.942 1.00 51.62 246 PHE A N 1
ATOM 1984 C CA . PHE A 1 246 ? -5.081 8.902 29.091 1.00 51.62 246 PHE A CA 1
ATOM 1985 C C . PHE A 1 246 ? -5.100 10.234 29.862 1.00 51.62 246 PHE A C 1
ATOM 1987 O O . PHE A 1 246 ? -5.062 10.206 31.092 1.00 51.62 246 PHE A O 1
ATOM 1994 N N . ASP A 1 247 ? -5.232 11.367 29.177 1.00 48.09 247 ASP A N 1
ATOM 1995 C CA . ASP A 1 247 ? -5.291 12.702 29.776 1.00 48.09 247 ASP A CA 1
ATOM 1996 C C . ASP A 1 247 ? -6.638 12.936 30.483 1.00 48.09 247 ASP A C 1
ATOM 1998 O O . ASP A 1 247 ? -6.676 13.507 31.572 1.00 48.09 247 ASP A O 1
ATOM 2002 N N . LEU A 1 248 ? -7.734 12.353 29.976 1.00 48.59 248 LEU A N 1
ATOM 2003 C CA . LEU A 1 248 ? -9.030 12.338 30.667 1.00 48.59 248 LEU A CA 1
ATOM 2004 C C . LEU A 1 248 ? -8.998 11.583 32.011 1.00 48.59 248 LEU A C 1
ATOM 2006 O O . LEU A 1 248 ? -9.818 11.890 32.877 1.00 48.59 248 LEU A O 1
ATOM 2010 N N . TYR A 1 249 ? -8.068 10.638 32.233 1.00 49.91 249 TYR A N 1
ATOM 2011 C CA . TYR A 1 249 ? -7.906 9.991 33.553 1.00 49.91 249 TYR A CA 1
ATOM 2012 C C . TYR A 1 249 ? -7.276 10.916 34.597 1.00 49.91 249 TYR A C 1
ATOM 2014 O O . TYR A 1 249 ? -7.374 10.619 35.787 1.00 49.91 249 TYR A O 1
ATOM 2022 N N . LEU A 1 250 ? -6.589 11.983 34.179 1.00 49.62 250 LEU A N 1
ATOM 2023 C CA . LEU A 1 250 ? -5.977 12.933 35.107 1.00 49.62 250 LEU A CA 1
ATOM 2024 C C . LEU A 1 250 ? -6.992 13.968 35.615 1.00 49.62 250 LEU A C 1
ATOM 2026 O O . LEU A 1 250 ? -6.807 14.480 36.718 1.00 49.62 250 LEU A O 1
ATOM 2030 N N . GLU A 1 251 ? -8.071 14.225 34.866 1.00 46.81 251 GLU A N 1
ATOM 2031 C CA . GLU A 1 251 ? -9.074 15.249 35.203 1.00 46.81 251 GLU A CA 1
ATOM 2032 C C . GLU A 1 251 ? -10.447 14.699 35.637 1.00 46.81 251 GLU A C 1
ATOM 2034 O O . GLU A 1 251 ? -11.152 15.379 36.380 1.00 46.81 251 GLU A O 1
ATOM 2039 N N . ASN A 1 252 ? -10.837 13.477 35.243 1.00 51.88 252 ASN A N 1
ATOM 2040 C CA . ASN A 1 252 ? -12.163 12.907 35.538 1.00 51.88 252 ASN A CA 1
ATOM 2041 C C . ASN A 1 252 ? -12.124 11.647 36.420 1.00 51.88 252 ASN A C 1
ATOM 2043 O O . ASN A 1 252 ? -11.114 10.951 36.516 1.00 51.88 252 ASN A O 1
ATOM 2047 N N . ASP A 1 253 ? -13.273 11.308 37.024 1.00 65.94 253 ASP A N 1
ATOM 2048 C CA . ASP A 1 253 ? -13.483 10.020 37.694 1.00 65.94 253 ASP A CA 1
ATOM 2049 C C . ASP A 1 253 ? -13.241 8.870 36.704 1.00 65.94 253 ASP A C 1
ATOM 2051 O O . ASP A 1 253 ? -14.040 8.597 35.800 1.00 65.94 253 ASP A O 1
ATOM 2055 N N . VAL A 1 254 ? -12.111 8.195 36.904 1.00 66.50 254 VAL A N 1
ATOM 2056 C CA . VAL A 1 254 ? -11.624 7.045 36.139 1.00 66.50 254 VAL A CA 1
ATOM 2057 C C . VAL A 1 254 ? -12.717 6.001 35.903 1.00 66.50 254 VAL A C 1
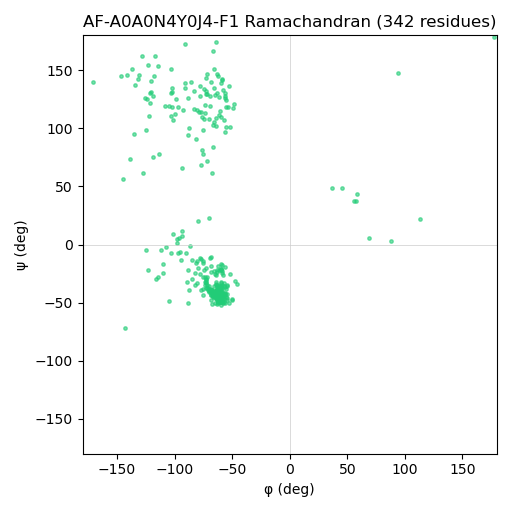ATOM 2059 O O . VAL A 1 254 ? -12.733 5.361 34.851 1.00 66.50 254 VAL A O 1
ATOM 2062 N N . GLN A 1 255 ? -13.648 5.820 36.845 1.00 66.06 255 GLN A N 1
ATOM 2063 C CA . GLN A 1 255 ? -14.726 4.844 36.691 1.00 66.06 255 GLN A CA 1
ATOM 2064 C C . GLN A 1 255 ? -15.748 5.245 35.626 1.00 66.06 255 GLN A C 1
ATOM 2066 O O . GLN A 1 255 ? -16.153 4.394 34.836 1.00 66.06 255 GLN A O 1
ATOM 2071 N N . ASN A 1 256 ? -16.113 6.525 35.545 1.00 68.38 256 ASN A N 1
ATOM 2072 C CA . ASN A 1 256 ? -17.072 7.020 34.554 1.00 68.38 256 ASN A CA 1
ATOM 2073 C C . ASN A 1 256 ? -16.489 6.973 33.137 1.00 68.38 256 ASN A C 1
ATOM 2075 O O . ASN A 1 256 ? -17.173 6.573 32.194 1.00 68.38 256 ASN A O 1
ATOM 2079 N N . VAL A 1 257 ? -15.202 7.306 32.990 1.00 70.25 257 VAL A N 1
ATOM 2080 C CA . VAL A 1 257 ? -14.490 7.192 31.707 1.00 70.25 257 VAL A CA 1
ATOM 2081 C C . VAL A 1 257 ? -14.443 5.731 31.253 1.00 70.25 257 VAL A C 1
ATOM 2083 O O . VAL A 1 257 ? -14.838 5.422 30.129 1.00 70.25 257 VAL A O 1
ATOM 2086 N N . LEU A 1 258 ? -14.037 4.813 32.137 1.00 70.81 258 LEU A N 1
ATOM 2087 C CA . LEU A 1 258 ? -13.996 3.382 31.825 1.00 70.81 258 LEU A CA 1
ATOM 2088 C C . LEU A 1 258 ? -15.384 2.820 31.496 1.00 70.81 258 LEU A C 1
ATOM 2090 O O . LEU A 1 258 ? -15.506 2.025 30.568 1.00 70.81 258 LEU A O 1
ATOM 2094 N N . PHE A 1 259 ? -16.430 3.243 32.207 1.00 73.25 259 PHE A N 1
ATOM 2095 C CA . PHE A 1 259 ? -17.801 2.811 31.940 1.00 73.25 259 PHE A CA 1
ATOM 2096 C C . PHE A 1 259 ? -18.265 3.220 30.536 1.00 73.25 259 PHE A C 1
ATOM 2098 O O . PHE A 1 259 ? -18.740 2.374 29.778 1.00 73.25 259 PHE A O 1
ATOM 2105 N N . ASN A 1 260 ? -18.056 4.482 30.153 1.00 71.94 260 ASN A N 1
ATOM 2106 C CA . ASN A 1 260 ? -18.422 4.981 28.826 1.00 71.94 260 ASN A CA 1
ATOM 2107 C C . ASN A 1 260 ? -17.666 4.248 27.708 1.00 71.94 260 ASN A C 1
ATOM 2109 O O . ASN A 1 260 ? -18.259 3.882 26.691 1.00 71.94 260 ASN A O 1
ATOM 2113 N N . VAL A 1 261 ? -16.377 3.965 27.922 1.00 73.88 261 VAL A N 1
ATOM 2114 C CA . VAL A 1 261 ? -15.559 3.172 26.994 1.00 73.88 261 VAL A CA 1
ATOM 2115 C C . VAL A 1 261 ? -16.115 1.748 26.859 1.00 73.88 261 VAL A C 1
ATOM 2117 O O . VAL A 1 261 ? -16.309 1.277 25.742 1.00 73.88 261 VAL A O 1
ATOM 2120 N N . ILE A 1 262 ? -16.435 1.067 27.965 1.00 75.31 262 ILE A N 1
ATOM 2121 C CA . ILE A 1 262 ? -16.978 -0.305 27.941 1.00 75.31 262 ILE A CA 1
ATOM 2122 C C . ILE A 1 262 ? -18.323 -0.373 27.206 1.00 75.31 262 ILE A C 1
ATOM 2124 O O . ILE A 1 262 ? -18.569 -1.340 26.488 1.00 75.31 262 ILE A O 1
ATOM 2128 N N . GLN A 1 263 ? -19.187 0.630 27.372 1.00 78.69 263 GLN A N 1
ATOM 2129 C CA . GLN A 1 263 ? -20.507 0.646 26.736 1.00 78.69 263 GLN A CA 1
ATOM 2130 C C . GLN A 1 263 ? -20.441 0.983 25.236 1.00 78.69 263 GLN A C 1
ATOM 2132 O O . GLN A 1 263 ? -21.179 0.399 24.445 1.00 78.69 263 GLN A O 1
ATOM 2137 N N . GLY A 1 264 ? -19.569 1.910 24.824 1.00 78.00 264 GLY A N 1
ATOM 2138 C CA . GLY A 1 264 ? -19.523 2.403 23.440 1.00 78.00 264 GLY A CA 1
ATOM 2139 C C . GLY A 1 264 ? -18.638 1.591 22.490 1.00 78.00 264 GLY A C 1
ATOM 2140 O O . GLY A 1 264 ? -19.009 1.360 21.335 1.00 78.00 264 GLY A O 1
ATOM 2141 N N . VAL A 1 265 ? -17.478 1.130 22.969 1.00 83.38 265 VAL A N 1
ATOM 2142 C CA . VAL A 1 265 ? -16.440 0.518 22.122 1.00 83.38 265 VAL A CA 1
ATOM 2143 C C . VAL A 1 265 ? -16.896 -0.759 21.406 1.00 83.38 265 VAL A C 1
ATOM 2145 O O . VAL A 1 265 ? -16.598 -0.874 20.217 1.00 83.38 265 VAL A O 1
ATOM 2148 N N . PRO A 1 266 ? -17.629 -1.708 22.029 1.00 86.31 266 PRO A N 1
ATOM 2149 C CA . PRO A 1 266 ? -18.028 -2.944 21.350 1.00 86.31 266 PRO A CA 1
ATOM 2150 C C . PRO A 1 266 ? -18.834 -2.697 20.068 1.00 86.31 266 PRO A C 1
ATOM 2152 O O . PRO A 1 266 ? -18.511 -3.249 19.018 1.00 86.31 266 PRO A O 1
ATOM 2155 N N . THR A 1 267 ? -19.829 -1.808 20.127 1.00 86.88 267 THR A N 1
ATOM 2156 C CA . THR A 1 267 ? -20.673 -1.461 18.974 1.00 86.88 267 THR A CA 1
ATOM 2157 C C . THR A 1 267 ? -19.859 -0.792 17.867 1.00 86.88 267 THR A C 1
ATOM 2159 O O . THR A 1 267 ? -20.026 -1.109 16.690 1.00 86.88 267 THR A O 1
ATOM 2162 N N . GLN A 1 268 ? -18.943 0.112 18.227 1.00 87.06 268 GLN A N 1
ATOM 2163 C CA . GLN A 1 268 ? -18.081 0.801 17.262 1.00 87.06 268 GLN A CA 1
ATOM 2164 C C . GLN A 1 268 ? -17.079 -0.154 16.597 1.00 87.06 268 GLN A C 1
ATOM 2166 O O . GLN A 1 268 ? -16.855 -0.064 15.390 1.00 87.06 268 GLN A O 1
ATOM 2171 N N . LEU A 1 269 ? -16.513 -1.103 17.349 1.00 90.06 269 LEU A N 1
ATOM 2172 C CA . LEU A 1 269 ? -15.622 -2.129 16.801 1.00 90.06 269 LEU A CA 1
ATOM 2173 C C . LEU A 1 269 ? -16.366 -3.108 15.889 1.00 90.06 269 LEU A C 1
ATOM 2175 O O . LEU A 1 269 ? -15.847 -3.450 14.831 1.00 90.06 269 LEU A O 1
ATOM 2179 N N . GLN A 1 270 ? -17.600 -3.490 16.227 1.00 92.00 270 GLN A N 1
ATOM 2180 C CA . GLN A 1 270 ? -18.436 -4.318 15.354 1.00 92.00 270 GLN A CA 1
ATOM 2181 C C . GLN A 1 270 ? -18.761 -3.605 14.030 1.00 92.00 270 GLN A C 1
ATOM 2183 O O . GLN A 1 270 ? -18.752 -4.217 12.957 1.00 92.00 270 GLN A O 1
ATOM 2188 N N . GLN A 1 271 ? -19.023 -2.295 14.082 1.00 91.69 271 GLN A N 1
ATOM 2189 C CA . GLN A 1 271 ? -19.206 -1.476 12.880 1.00 91.69 271 GLN A CA 1
ATOM 2190 C C . GLN A 1 271 ? -17.921 -1.399 12.049 1.00 91.69 271 GLN A C 1
ATOM 2192 O O . GLN A 1 271 ? -17.982 -1.550 10.828 1.00 91.69 271 GLN A O 1
ATOM 2197 N N . LEU A 1 272 ? -16.764 -1.215 12.694 1.00 90.12 272 LEU A N 1
ATOM 2198 C CA . LEU A 1 272 ? -15.464 -1.223 12.026 1.00 90.12 272 LEU A CA 1
ATOM 2199 C C . LEU A 1 272 ? -15.206 -2.556 11.313 1.00 90.12 272 LEU A C 1
ATOM 2201 O O . LEU A 1 272 ? -14.863 -2.546 10.133 1.00 90.12 272 LEU A O 1
ATOM 2205 N N . GLU A 1 273 ? -15.429 -3.686 11.985 1.00 92.75 273 GLU A N 1
ATOM 2206 C CA . GLU A 1 273 ? -15.282 -5.026 11.403 1.00 92.75 273 GLU A CA 1
ATOM 2207 C C . GLU A 1 273 ? -16.189 -5.197 10.181 1.00 92.75 273 GLU A C 1
ATOM 2209 O O . GLU A 1 273 ? -15.729 -5.540 9.092 1.00 92.75 273 GLU A O 1
ATOM 2214 N N . THR A 1 274 ? -17.471 -4.854 10.332 1.00 93.81 274 THR A N 1
ATOM 2215 C CA . THR A 1 274 ? -18.462 -4.922 9.251 1.00 93.81 274 THR A CA 1
ATOM 2216 C C . THR A 1 274 ? -18.044 -4.076 8.048 1.00 93.81 274 THR A C 1
ATOM 2218 O O . THR A 1 274 ? -18.188 -4.505 6.903 1.00 93.81 274 THR A O 1
ATOM 2221 N N . ASN A 1 275 ? -17.519 -2.872 8.283 1.00 90.38 275 ASN A N 1
ATOM 2222 C CA . ASN A 1 275 ? -17.084 -1.969 7.222 1.00 90.38 275 ASN A CA 1
ATOM 2223 C C . ASN A 1 275 ? -15.773 -2.417 6.563 1.00 90.38 275 ASN A C 1
ATOM 2225 O O . ASN A 1 275 ? -15.601 -2.210 5.362 1.00 90.38 275 ASN A O 1
ATOM 2229 N N . LEU A 1 276 ? -14.863 -3.054 7.303 1.00 89.06 276 LEU A N 1
ATOM 2230 C CA . LEU A 1 276 ? -13.645 -3.644 6.747 1.00 89.06 276 LEU A CA 1
ATOM 2231 C C . LEU A 1 276 ? -13.956 -4.877 5.891 1.00 89.06 276 LEU A C 1
ATOM 2233 O O . LEU A 1 276 ? -13.429 -4.989 4.786 1.00 89.06 276 LEU A O 1
ATOM 2237 N N . LEU A 1 277 ? -14.880 -5.740 6.324 1.00 91.50 277 LEU A N 1
ATOM 2238 C CA . LEU A 1 277 ? -15.306 -6.938 5.582 1.00 91.50 277 LEU A CA 1
ATOM 2239 C C . LEU A 1 277 ? -15.964 -6.628 4.227 1.00 91.50 277 LEU A C 1
ATOM 2241 O O . LEU A 1 277 ? -16.041 -7.496 3.361 1.00 91.50 277 LEU A O 1
ATOM 2245 N N . ARG A 1 278 ? -16.428 -5.391 4.014 1.00 89.25 278 ARG A N 1
ATOM 2246 C CA . ARG A 1 278 ? -16.942 -4.937 2.709 1.00 89.25 278 ARG A CA 1
ATOM 2247 C C . ARG A 1 278 ? -15.841 -4.692 1.678 1.00 89.25 278 ARG A C 1
ATOM 2249 O O . ARG A 1 278 ? -16.139 -4.654 0.488 1.00 89.25 278 ARG A O 1
ATOM 2256 N N . LEU A 1 279 ? -14.606 -4.470 2.124 1.00 85.19 279 LEU A N 1
ATOM 2257 C CA . LEU A 1 279 ? -13.477 -4.083 1.272 1.00 85.19 279 LEU A CA 1
ATOM 2258 C C . LEU A 1 279 ? -12.364 -5.129 1.257 1.00 85.19 279 LEU A C 1
ATOM 2260 O O . LEU A 1 279 ? -11.650 -5.249 0.264 1.00 85.19 279 LEU A O 1
ATOM 2264 N N . PHE A 1 280 ? -12.215 -5.872 2.349 1.00 85.62 280 PHE A N 1
ATOM 2265 C CA . PHE A 1 280 ? -11.114 -6.795 2.567 1.00 85.62 280 PHE A CA 1
ATOM 2266 C C . PHE A 1 280 ? -11.618 -8.212 2.827 1.00 85.62 280 PHE A C 1
ATOM 2268 O O . PHE A 1 280 ? -12.731 -8.433 3.305 1.00 85.62 280 PHE A O 1
ATOM 2275 N N . HIS A 1 281 ? -10.770 -9.193 2.521 1.00 86.94 281 HIS A N 1
ATOM 2276 C CA . HIS A 1 281 ? -11.025 -10.582 2.883 1.00 86.94 281 HIS A CA 1
ATOM 2277 C C . HIS A 1 281 ? -11.002 -10.759 4.402 1.00 86.94 281 HIS A C 1
ATOM 2279 O O . HIS A 1 281 ? -10.259 -10.063 5.093 1.00 86.94 281 HIS A O 1
ATOM 2285 N N . LYS A 1 282 ? -11.770 -11.734 4.905 1.00 90.12 282 LYS A N 1
ATOM 2286 C CA . LYS A 1 282 ? -11.877 -12.018 6.341 1.00 90.12 282 LYS A CA 1
ATOM 2287 C C . LYS A 1 282 ? -10.508 -12.159 7.010 1.00 90.12 282 LYS A C 1
ATOM 2289 O O . LYS A 1 282 ? -10.276 -11.495 8.006 1.00 90.12 282 LYS A O 1
ATOM 2294 N N . ASP A 1 283 ? -9.592 -12.924 6.420 1.00 88.50 283 ASP A N 1
ATOM 2295 C CA . ASP A 1 283 ? -8.256 -13.143 6.994 1.00 88.50 283 ASP A CA 1
ATOM 2296 C C . ASP A 1 283 ? -7.473 -11.828 7.175 1.00 88.50 283 ASP A C 1
ATOM 2298 O O . ASP A 1 283 ? -6.771 -11.649 8.166 1.00 88.50 283 ASP A O 1
ATOM 2302 N N . THR A 1 284 ? -7.634 -10.872 6.252 1.00 85.94 284 THR A N 1
ATOM 2303 C CA . THR A 1 284 ? -7.036 -9.531 6.359 1.00 85.94 284 THR A CA 1
ATOM 2304 C C . THR A 1 284 ? -7.683 -8.714 7.475 1.00 85.94 284 THR A C 1
ATOM 2306 O O . THR A 1 284 ? -6.991 -7.988 8.185 1.00 85.94 284 THR A O 1
ATOM 2309 N N . VAL A 1 285 ? -9.003 -8.825 7.643 1.00 88.81 285 VAL A N 1
ATOM 2310 C CA . VAL A 1 285 ? -9.716 -8.162 8.743 1.00 88.81 285 VAL A CA 1
ATOM 2311 C C . VAL A 1 285 ? -9.295 -8.758 10.086 1.00 88.81 285 VAL A C 1
ATOM 2313 O O . VAL A 1 285 ? -8.977 -8.005 11.002 1.00 88.81 285 VAL A O 1
ATOM 2316 N N . ASP A 1 286 ? -9.201 -10.082 10.192 1.00 90.69 286 ASP A N 1
ATOM 2317 C CA . ASP A 1 286 ? -8.748 -10.770 11.403 1.00 90.69 286 ASP A CA 1
ATOM 2318 C C . ASP A 1 286 ? -7.315 -10.339 11.780 1.00 90.69 286 ASP A C 1
ATOM 2320 O O . ASP A 1 286 ? -7.057 -9.975 12.928 1.00 90.69 286 ASP A O 1
ATOM 2324 N N . GLU A 1 287 ? -6.387 -10.311 10.813 1.00 87.94 287 GLU A N 1
ATOM 2325 C CA . GLU A 1 287 ? -5.006 -9.843 11.018 1.00 87.94 287 GLU A CA 1
ATOM 2326 C C . GLU A 1 287 ? -4.959 -8.377 11.475 1.00 87.94 287 GLU A C 1
ATOM 2328 O O . GLU A 1 287 ? -4.193 -8.023 12.379 1.00 87.94 287 GLU A O 1
ATOM 2333 N N . PHE A 1 288 ? -5.801 -7.525 10.885 1.00 87.69 288 PHE A N 1
ATOM 2334 C CA . PHE A 1 288 ? -5.918 -6.126 11.274 1.00 87.69 288 PH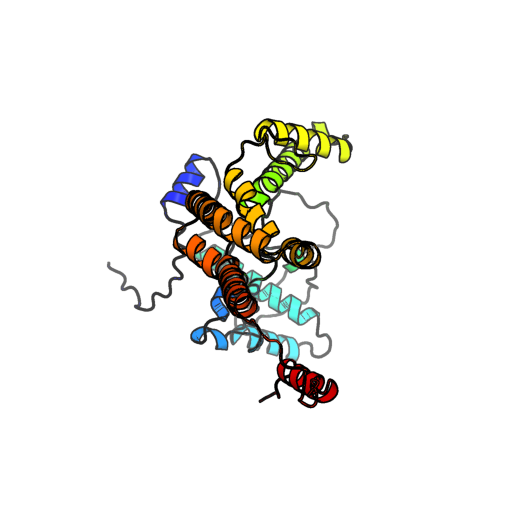E A CA 1
ATOM 2335 C C . PHE A 1 288 ? -6.382 -5.985 12.727 1.00 87.69 288 PHE A C 1
ATOM 2337 O O . PHE A 1 288 ? -5.765 -5.240 13.487 1.00 87.69 288 PHE A O 1
ATOM 2344 N N . PHE A 1 289 ? -7.428 -6.707 13.137 1.00 90.81 289 PHE A N 1
ATOM 2345 C CA . PHE A 1 289 ? -7.920 -6.676 14.518 1.00 90.81 289 PHE A CA 1
ATOM 2346 C C . PHE A 1 289 ? -6.872 -7.197 15.499 1.00 90.81 289 PHE A C 1
ATOM 2348 O O . PHE A 1 289 ? -6.564 -6.520 16.483 1.00 90.81 289 PHE A O 1
ATOM 2355 N N . PHE A 1 290 ? -6.249 -8.331 15.183 1.00 91.25 290 PHE A N 1
ATOM 2356 C CA . PHE A 1 290 ? -5.183 -8.911 15.992 1.00 91.25 290 PHE A CA 1
ATOM 2357 C C . PHE A 1 290 ? -4.017 -7.934 16.214 1.00 91.25 290 PHE A C 1
ATOM 2359 O O . PHE A 1 290 ? -3.496 -7.812 17.324 1.00 91.25 290 PHE A O 1
ATOM 2366 N N . SER A 1 291 ? -3.617 -7.213 15.167 1.00 85.44 291 SER A N 1
ATOM 2367 C CA . SER A 1 291 ? -2.452 -6.324 15.213 1.00 85.44 291 SER A CA 1
ATOM 2368 C C . SER A 1 291 ? -2.768 -4.958 15.827 1.00 85.44 291 SER A C 1
ATOM 2370 O O . SER A 1 291 ? -1.930 -4.379 16.518 1.00 85.44 291 SER A O 1
ATOM 2372 N N . ASN A 1 292 ? -3.976 -4.432 15.600 1.00 84.69 292 ASN A N 1
ATOM 2373 C CA . ASN A 1 292 ? -4.300 -3.029 15.872 1.00 84.69 292 ASN A CA 1
ATOM 2374 C C . ASN A 1 292 ? -5.331 -2.811 16.980 1.00 84.69 292 ASN A C 1
ATOM 2376 O O . ASN A 1 292 ? -5.302 -1.754 17.614 1.00 84.69 292 ASN A O 1
ATOM 2380 N N . VAL A 1 293 ? -6.236 -3.767 17.200 1.00 88.31 293 VAL A N 1
ATOM 2381 C CA . VAL A 1 293 ? -7.370 -3.653 18.130 1.00 88.31 293 VAL A CA 1
ATOM 2382 C C . VAL A 1 293 ? -7.103 -4.453 19.402 1.00 88.31 293 VAL A C 1
ATOM 2384 O O . VAL A 1 293 ? -7.211 -3.914 20.504 1.00 88.31 293 VAL A O 1
ATOM 2387 N N . ASP A 1 294 ? -6.678 -5.709 19.274 1.00 91.44 294 ASP A N 1
ATOM 2388 C CA . ASP A 1 294 ? -6.454 -6.607 20.410 1.00 91.44 294 ASP A CA 1
ATOM 2389 C C . ASP A 1 294 ? -5.470 -6.059 21.456 1.00 91.44 294 ASP A C 1
ATOM 2391 O O . ASP A 1 294 ? -5.755 -6.188 22.654 1.00 91.44 294 ASP A O 1
ATOM 2395 N N . PRO A 1 295 ? -4.338 -5.418 21.091 1.00 89.69 295 PRO A N 1
ATOM 2396 C CA . PRO A 1 295 ? -3.441 -4.826 22.081 1.00 89.69 295 PRO A CA 1
ATOM 2397 C C . PRO A 1 295 ? -4.123 -3.732 22.913 1.00 89.69 295 PRO A C 1
ATOM 2399 O O . PRO A 1 295 ? -3.901 -3.640 24.123 1.00 89.69 295 PRO A O 1
ATOM 2402 N N . ILE A 1 296 ? -5.002 -2.941 22.289 1.00 84.88 296 ILE A N 1
ATOM 2403 C CA . ILE A 1 296 ? -5.781 -1.896 22.960 1.00 84.88 296 ILE A CA 1
ATOM 2404 C C . ILE A 1 296 ? -6.799 -2.537 23.904 1.00 84.88 296 ILE A C 1
ATOM 2406 O O . ILE A 1 296 ? -6.868 -2.163 25.074 1.00 84.88 296 ILE A O 1
ATOM 2410 N N . LEU A 1 297 ? -7.549 -3.538 23.437 1.00 86.31 297 LEU A N 1
ATOM 2411 C CA . LEU A 1 297 ? -8.540 -4.237 24.258 1.00 86.31 297 LEU A CA 1
ATOM 2412 C C . LEU A 1 297 ? -7.904 -4.916 25.476 1.00 86.31 297 LEU A C 1
ATOM 2414 O O . LEU A 1 297 ? -8.453 -4.847 26.577 1.00 86.31 297 LEU A O 1
ATOM 2418 N N . LYS A 1 298 ? -6.718 -5.516 25.313 1.00 88.19 298 LYS A N 1
ATOM 2419 C CA . LYS A 1 298 ? -5.928 -6.065 26.428 1.00 88.19 298 LYS A CA 1
ATOM 2420 C C . LYS A 1 298 ? -5.557 -4.977 27.438 1.00 88.19 298 LYS A C 1
ATOM 2422 O O . LYS A 1 298 ? -5.697 -5.196 28.642 1.00 88.19 298 LYS A O 1
ATOM 2427 N N . LYS A 1 299 ? -5.140 -3.795 26.969 1.00 84.38 299 LYS A N 1
ATOM 2428 C CA . LYS A 1 299 ? -4.822 -2.645 27.831 1.00 84.38 299 LYS A CA 1
ATOM 2429 C C . LYS A 1 299 ? -6.056 -2.138 28.585 1.00 84.38 299 LYS A C 1
ATOM 2431 O O . LYS A 1 299 ? -5.977 -1.950 29.795 1.00 84.38 299 LYS A O 1
ATOM 2436 N N . ILE A 1 300 ? -7.194 -1.971 27.906 1.00 79.50 300 ILE A N 1
ATOM 2437 C CA . ILE A 1 300 ? -8.464 -1.551 28.526 1.00 79.50 300 ILE A CA 1
ATOM 2438 C C . ILE A 1 300 ? -8.884 -2.559 29.594 1.00 79.50 300 ILE A C 1
ATOM 2440 O O . ILE A 1 300 ? -9.148 -2.163 30.726 1.00 79.50 300 ILE A O 1
ATOM 2444 N N . ARG A 1 301 ? -8.872 -3.860 29.277 1.00 84.50 301 ARG A N 1
ATOM 2445 C CA . ARG A 1 301 ? -9.173 -4.923 30.246 1.00 84.50 301 ARG A CA 1
ATOM 2446 C C . ARG A 1 301 ? -8.307 -4.790 31.498 1.00 84.50 301 ARG A C 1
ATOM 2448 O O . ARG A 1 301 ? -8.841 -4.746 32.603 1.00 84.50 301 ARG A O 1
ATOM 2455 N N . HIS A 1 302 ? -6.994 -4.656 31.322 1.00 84.75 302 HIS A N 1
ATOM 2456 C CA . HIS A 1 302 ? -6.061 -4.508 32.437 1.00 84.75 302 HIS A CA 1
ATOM 2457 C C . HIS A 1 302 ? -6.354 -3.270 33.306 1.00 84.75 302 HIS A C 1
ATOM 2459 O O . HIS A 1 302 ? -6.249 -3.333 34.536 1.00 84.75 302 HIS A O 1
ATOM 2465 N N . LEU A 1 303 ? -6.744 -2.147 32.691 1.00 79.62 303 LEU A N 1
ATOM 2466 C CA . LEU A 1 303 ? -7.126 -0.923 33.403 1.00 79.62 303 LEU A CA 1
ATOM 2467 C C . LEU A 1 303 ? -8.433 -1.094 34.183 1.00 79.62 303 LEU A C 1
ATOM 2469 O O . LEU A 1 303 ? -8.498 -0.690 35.343 1.00 79.62 303 LEU A O 1
ATOM 2473 N N . VAL A 1 304 ? -9.445 -1.728 33.588 1.00 78.50 304 VAL A N 1
ATOM 2474 C CA . VAL A 1 304 ? -10.734 -2.012 34.241 1.00 78.50 304 VAL A CA 1
ATOM 2475 C C . VAL A 1 304 ? -10.541 -2.933 35.442 1.00 78.50 304 VAL A C 1
ATOM 2477 O O . VAL A 1 304 ? -10.998 -2.620 36.542 1.00 78.50 304 VAL A O 1
ATOM 2480 N N . GLU A 1 305 ? -9.805 -4.032 35.269 1.00 83.69 305 GLU A N 1
ATOM 2481 C CA . GLU A 1 305 ? -9.474 -4.967 36.349 1.00 83.69 305 GLU A CA 1
ATOM 2482 C C . GLU A 1 305 ? -8.705 -4.265 37.477 1.00 83.69 305 GLU A C 1
ATOM 2484 O O . GLU A 1 305 ? -9.017 -4.429 38.661 1.00 83.69 305 GLU A O 1
ATOM 2489 N N . SER A 1 306 ? -7.728 -3.425 37.120 1.00 81.56 306 SER A N 1
ATOM 2490 C CA . SER A 1 306 ? -6.947 -2.649 38.083 1.00 81.56 306 SER A CA 1
ATOM 2491 C C . SER A 1 306 ? -7.793 -1.620 38.830 1.00 81.56 306 SER A C 1
ATOM 2493 O O . SER A 1 306 ? -7.664 -1.518 40.050 1.00 81.56 306 SER A O 1
ATOM 2495 N N . SER A 1 307 ? -8.671 -0.894 38.134 1.00 76.62 307 SER A N 1
ATOM 2496 C CA . SER A 1 307 ? -9.593 0.082 38.723 1.00 76.62 307 SER A CA 1
ATOM 2497 C C . SER A 1 307 ? -10.572 -0.592 39.681 1.00 76.62 307 SER A C 1
ATOM 2499 O O . SER A 1 307 ? -10.678 -0.187 40.840 1.00 76.62 307 SER A O 1
ATOM 2501 N N . SER A 1 308 ? -11.198 -1.696 39.258 1.00 78.75 308 SER A N 1
ATOM 2502 C CA . SER A 1 308 ? -12.088 -2.492 40.107 1.00 78.75 308 SER A CA 1
ATOM 2503 C C . SER A 1 308 ? -11.370 -2.946 41.379 1.00 78.75 308 SER A C 1
ATOM 2505 O O . SER A 1 308 ? -11.820 -2.665 42.491 1.00 78.75 308 SER A O 1
ATOM 2507 N N . ARG A 1 309 ? -10.180 -3.543 41.241 1.00 82.75 309 ARG A N 1
ATOM 2508 C CA . ARG A 1 309 ? -9.364 -3.991 42.378 1.00 82.75 309 ARG A CA 1
ATOM 2509 C C . ARG A 1 309 ? -8.977 -2.847 43.320 1.00 82.75 309 ARG A C 1
ATOM 2511 O O . ARG A 1 309 ? -8.957 -3.037 44.535 1.00 82.75 309 ARG A O 1
ATOM 2518 N N . LEU A 1 310 ? -8.618 -1.678 42.788 1.00 77.25 310 LEU A N 1
ATOM 2519 C CA . LEU A 1 310 ? -8.230 -0.518 43.595 1.00 77.25 310 LEU A CA 1
ATOM 2520 C C . LEU A 1 310 ? -9.431 0.121 44.302 1.00 77.25 310 LEU A C 1
ATOM 2522 O O . LEU A 1 310 ? -9.297 0.485 45.466 1.00 77.25 310 LEU A O 1
ATOM 2526 N N . SER A 1 311 ? -10.596 0.183 43.656 1.00 74.62 311 SER A N 1
ATOM 2527 C CA . SER A 1 311 ? -11.834 0.727 44.237 1.00 74.62 311 SER A CA 1
ATOM 2528 C C . SER A 1 311 ? -12.367 -0.094 45.415 1.00 74.62 311 SER A C 1
ATOM 2530 O O . SER A 1 311 ? -13.042 0.429 46.301 1.00 74.62 311 SER A O 1
ATOM 2532 N N . GLN A 1 312 ? -12.036 -1.386 45.467 1.00 81.50 312 GLN A N 1
ATOM 2533 C CA . GLN A 1 312 ? -12.393 -2.277 46.572 1.00 81.50 312 GLN A CA 1
ATOM 2534 C C . GLN A 1 312 ? -11.462 -2.136 47.785 1.00 81.50 312 GLN A C 1
ATOM 2536 O O . GLN A 1 312 ? -11.811 -2.582 48.879 1.00 81.50 312 GLN A O 1
ATOM 2541 N N . LYS A 1 313 ? -10.295 -1.491 47.646 1.00 77.50 313 LYS A N 1
ATOM 2542 C CA . LYS A 1 313 ? -9.418 -1.237 48.794 1.00 77.50 313 LYS A CA 1
ATOM 2543 C C . LYS A 1 313 ? -10.062 -0.206 49.718 1.00 77.50 313 LYS A C 1
ATOM 2545 O O . LYS A 1 313 ? -10.303 0.929 49.333 1.00 77.50 313 LYS A O 1
ATOM 2550 N N . ARG A 1 314 ? -10.330 -0.611 50.960 1.00 75.56 314 ARG A N 1
ATOM 2551 C CA . ARG A 1 314 ? -10.849 0.267 52.029 1.00 75.56 314 ARG A CA 1
ATOM 2552 C C . ARG A 1 314 ? -9.747 0.847 52.909 1.00 75.56 314 ARG A C 1
ATOM 2554 O O . ARG A 1 314 ? -9.986 1.777 53.668 1.00 75.56 314 ARG A O 1
ATOM 2561 N N . THR A 1 315 ? -8.539 0.304 52.802 1.00 76.69 315 THR A N 1
ATOM 2562 C CA . THR A 1 315 ? -7.373 0.744 53.556 1.00 76.69 315 THR A CA 1
ATOM 2563 C C . THR A 1 315 ? -6.172 0.854 52.627 1.00 76.69 315 THR A C 1
ATOM 2565 O O . THR A 1 315 ? -5.918 0.001 51.770 1.00 76.69 315 THR A O 1
ATOM 2568 N N . TYR A 1 316 ? -5.414 1.929 52.808 1.00 66.12 316 TYR A N 1
ATOM 2569 C CA . TYR A 1 316 ? -4.102 2.095 52.208 1.00 66.12 316 TYR A CA 1
ATOM 2570 C C . TYR A 1 316 ? -3.099 1.968 53.340 1.00 66.12 316 TYR A C 1
ATOM 2572 O O . TYR A 1 316 ? -3.144 2.735 54.301 1.00 66.12 316 TYR A O 1
ATOM 2580 N N . GLY A 1 317 ? -2.203 0.986 53.260 1.00 65.12 317 GLY A N 1
ATOM 2581 C CA . GLY A 1 317 ? -1.105 0.926 54.217 1.00 65.12 317 GLY A CA 1
ATOM 2582 C C . GLY A 1 317 ? -0.326 2.244 54.170 1.00 65.12 317 GLY A C 1
ATOM 2583 O O . GLY A 1 317 ? 0.053 2.690 53.084 1.00 65.12 317 GLY A O 1
ATOM 2584 N N . ARG A 1 318 ? -0.065 2.866 55.330 1.00 60.69 318 ARG A N 1
ATOM 2585 C CA . ARG A 1 318 ? 1.014 3.864 55.466 1.00 60.69 318 ARG A CA 1
ATOM 2586 C C . ARG A 1 318 ? 2.250 3.218 54.858 1.00 60.69 318 ARG A C 1
ATOM 2588 O O . ARG A 1 318 ? 2.603 2.167 55.367 1.00 60.69 318 ARG A O 1
ATOM 2595 N N . ARG A 1 319 ? 2.849 3.760 53.785 1.00 59.31 319 ARG A N 1
ATOM 2596 C CA . ARG A 1 319 ? 3.967 3.105 53.063 1.00 59.31 319 ARG A CA 1
ATOM 2597 C C . ARG A 1 319 ? 5.076 2.721 54.063 1.00 59.31 319 ARG A C 1
ATOM 2599 O O . ARG A 1 319 ? 5.846 3.603 54.429 1.00 59.31 319 ARG A O 1
ATOM 2606 N N . PRO A 1 320 ? 5.196 1.453 54.504 1.00 55.88 320 PRO A N 1
ATOM 2607 C CA . PRO A 1 320 ? 6.117 1.080 55.572 1.00 55.88 320 PRO A CA 1
ATOM 2608 C C . PRO A 1 320 ? 7.391 0.425 55.020 1.00 55.88 320 PRO A C 1
ATOM 2610 O O . PRO A 1 320 ? 8.196 -0.101 55.779 1.00 55.88 320 PRO A O 1
ATOM 2613 N N . PHE A 1 321 ? 7.598 0.442 53.699 1.00 57.88 321 PHE A N 1
ATOM 2614 C CA . PHE A 1 321 ? 8.696 -0.267 53.044 1.00 57.88 321 PHE A CA 1
ATOM 2615 C C . PHE A 1 321 ? 9.598 0.697 52.272 1.00 57.88 321 PHE A C 1
ATOM 2617 O O . PHE A 1 321 ? 9.126 1.628 51.615 1.00 57.88 321 PHE A O 1
ATOM 2624 N N . LYS A 1 322 ? 10.911 0.440 52.333 1.00 61.75 322 LYS A N 1
ATOM 2625 C CA . LYS A 1 322 ? 11.962 1.166 51.606 1.00 61.75 322 LYS A CA 1
ATOM 2626 C C . LYS A 1 322 ? 11.628 1.171 50.105 1.00 61.75 322 LYS A C 1
ATOM 2628 O O . LYS A 1 322 ? 11.535 0.106 49.496 1.00 61.75 322 LYS A O 1
ATOM 2633 N N . ILE A 1 323 ? 11.436 2.350 49.510 1.00 66.94 323 ILE A N 1
ATOM 2634 C CA . ILE A 1 323 ? 11.114 2.488 48.081 1.00 66.94 323 ILE A CA 1
ATOM 2635 C C . ILE A 1 323 ? 12.329 2.028 47.266 1.00 66.94 323 ILE A C 1
ATOM 2637 O O . ILE A 1 323 ? 13.313 2.755 47.141 1.00 66.94 323 ILE A O 1
ATOM 2641 N N . LYS A 1 324 ? 12.273 0.812 46.712 1.00 64.44 324 LYS A N 1
ATOM 2642 C CA . LYS A 1 324 ? 13.255 0.344 45.730 1.00 64.44 324 LYS A CA 1
ATOM 2643 C C . LYS A 1 324 ? 12.955 1.013 44.396 1.00 64.44 324 LYS A C 1
ATOM 2645 O O . LYS A 1 324 ? 12.053 0.606 43.671 1.00 64.44 324 LYS A O 1
ATOM 2650 N N . ARG A 1 325 ? 13.695 2.077 44.099 1.00 72.62 325 ARG A N 1
ATOM 2651 C CA . ARG A 1 325 ? 13.717 2.675 42.767 1.00 72.62 325 ARG A CA 1
ATOM 2652 C C . ARG A 1 325 ? 14.473 1.763 41.807 1.00 72.62 325 ARG A C 1
ATOM 2654 O O . ARG A 1 325 ? 15.458 1.144 42.204 1.00 72.62 325 ARG A O 1
ATOM 2661 N N . LEU A 1 326 ? 14.047 1.741 40.546 1.00 66.81 326 LEU A N 1
ATOM 2662 C CA . LEU A 1 326 ? 14.891 1.232 39.469 1.00 66.81 326 LEU A CA 1
ATOM 2663 C C . LEU A 1 326 ? 16.207 2.013 39.497 1.00 66.81 326 LEU A C 1
ATOM 2665 O O . LEU A 1 326 ? 16.202 3.250 39.487 1.00 66.81 326 LEU A O 1
ATOM 2669 N N . ASN A 1 327 ? 17.321 1.289 39.596 1.00 80.38 327 ASN A N 1
ATOM 2670 C CA . ASN A 1 327 ? 18.630 1.891 39.420 1.00 80.38 327 ASN A CA 1
ATOM 2671 C C . ASN A 1 327 ? 18.748 2.240 37.939 1.00 80.38 327 ASN A C 1
ATOM 2673 O O . ASN A 1 327 ? 18.855 1.352 37.094 1.00 80.38 327 ASN A O 1
ATOM 2677 N N . PHE A 1 328 ? 18.683 3.535 37.649 1.00 75.00 328 PHE A N 1
ATOM 2678 C CA . PHE A 1 328 ? 18.666 4.048 36.287 1.00 75.00 328 PHE A CA 1
ATOM 2679 C C . PHE A 1 328 ? 19.896 3.583 35.498 1.00 75.00 328 PHE A C 1
ATOM 2681 O O . PHE A 1 328 ? 19.772 3.280 34.319 1.00 75.00 328 PHE A O 1
ATOM 2688 N N . ALA A 1 329 ? 21.051 3.428 36.157 1.00 74.69 329 ALA A N 1
ATOM 2689 C CA . ALA A 1 329 ? 22.269 2.927 35.526 1.00 74.69 329 ALA A CA 1
ATOM 2690 C C . ALA A 1 329 ? 22.142 1.456 35.090 1.00 74.69 329 ALA A C 1
ATOM 2692 O O . ALA A 1 329 ? 22.483 1.127 33.958 1.00 74.69 329 ALA A O 1
ATOM 2693 N N . ASN A 1 330 ? 21.582 0.590 35.944 1.00 76.94 330 ASN A N 1
ATOM 2694 C CA . ASN A 1 330 ? 21.381 -0.825 35.609 1.00 76.94 330 ASN A CA 1
ATOM 2695 C C . ASN A 1 330 ? 20.328 -0.996 34.514 1.00 76.94 330 ASN A C 1
ATOM 2697 O O . ASN A 1 330 ? 20.559 -1.742 33.572 1.00 76.94 330 ASN A O 1
ATOM 2701 N N . LEU A 1 331 ? 19.209 -0.269 34.605 1.00 78.19 331 LEU A N 1
ATOM 2702 C CA . LEU A 1 331 ? 18.167 -0.310 33.579 1.00 78.19 331 LEU A CA 1
ATOM 2703 C C . LEU A 1 331 ? 18.705 0.193 32.234 1.00 78.19 331 LEU A C 1
ATOM 2705 O O . LEU A 1 331 ? 18.403 -0.381 31.200 1.00 78.19 331 LEU A O 1
ATOM 2709 N N . THR A 1 332 ? 19.539 1.236 32.244 1.00 76.62 332 THR A N 1
ATOM 2710 C CA . THR A 1 332 ? 20.176 1.738 31.020 1.00 76.62 332 THR A CA 1
ATOM 2711 C C . THR A 1 332 ? 21.105 0.685 30.418 1.00 76.62 332 THR A C 1
ATOM 2713 O O . THR A 1 332 ? 21.041 0.462 29.217 1.00 76.62 332 THR A O 1
ATOM 2716 N N . GLN A 1 333 ? 21.922 -0.008 31.219 1.00 78.25 333 GLN A N 1
ATOM 2717 C CA . GLN A 1 333 ? 22.768 -1.093 30.704 1.00 78.25 333 GLN A CA 1
ATOM 2718 C C . GLN A 1 333 ? 21.964 -2.284 30.172 1.00 78.25 333 GLN A C 1
ATOM 2720 O O . GLN A 1 333 ? 22.316 -2.832 29.133 1.00 78.25 333 GLN A O 1
ATOM 2725 N N . GLU A 1 334 ? 20.881 -2.657 30.847 1.00 79.19 334 GLU A N 1
ATOM 2726 C CA . GLU A 1 334 ? 19.990 -3.744 30.431 1.00 79.19 334 GLU A CA 1
ATOM 2727 C C . GLU A 1 334 ? 19.235 -3.395 29.138 1.00 79.19 334 GLU A C 1
ATOM 2729 O O . GLU A 1 334 ? 19.115 -4.211 28.230 1.00 79.19 334 GLU A O 1
ATOM 2734 N N . LEU A 1 335 ? 18.793 -2.146 28.989 1.00 77.69 335 LEU A N 1
ATOM 2735 C CA . LEU A 1 335 ? 18.198 -1.662 27.744 1.00 77.69 335 LEU A CA 1
ATOM 2736 C C . LEU A 1 335 ? 19.236 -1.578 26.616 1.00 77.69 335 LEU A C 1
ATOM 2738 O O . LEU A 1 335 ? 18.934 -1.940 25.482 1.00 77.69 335 LEU A O 1
ATOM 2742 N N . LEU A 1 336 ? 20.469 -1.155 26.909 1.00 76.50 336 LEU A N 1
ATOM 2743 C CA . LEU A 1 336 ? 21.554 -1.110 25.925 1.00 76.50 336 LEU A CA 1
ATOM 2744 C C . LEU A 1 336 ? 21.972 -2.507 25.447 1.00 76.50 336 LEU A C 1
ATOM 2746 O O . LEU A 1 336 ? 22.282 -2.658 24.267 1.00 76.50 336 LEU A O 1
ATOM 2750 N N . SER A 1 337 ? 21.951 -3.525 26.314 1.00 74.81 337 SER A N 1
ATOM 2751 C CA . SER A 1 337 ? 22.254 -4.910 25.924 1.00 74.81 337 SER A CA 1
ATOM 2752 C C . SER A 1 337 ? 21.131 -5.563 25.114 1.00 74.81 337 SER A C 1
ATOM 2754 O O . SER A 1 337 ? 21.403 -6.411 24.269 1.00 74.81 337 SER A O 1
ATOM 2756 N N . LEU A 1 338 ? 19.878 -5.137 25.308 1.00 72.06 338 LEU A N 1
ATOM 2757 C CA . LEU A 1 338 ? 18.744 -5.546 24.473 1.00 72.06 338 LEU A CA 1
ATOM 2758 C C . LEU A 1 338 ? 18.771 -4.895 23.081 1.00 72.06 338 LEU A C 1
ATOM 2760 O O . LEU A 1 338 ? 18.332 -5.507 22.110 1.00 72.06 338 LEU A O 1
ATOM 2764 N N . VAL A 1 339 ? 19.287 -3.667 22.977 1.00 70.31 339 VAL A N 1
ATOM 2765 C CA . VAL A 1 339 ? 19.430 -2.943 21.700 1.00 70.31 339 VAL A CA 1
ATOM 2766 C C . VAL A 1 339 ? 20.673 -3.400 20.924 1.00 70.31 339 VAL A C 1
ATOM 2768 O O . VAL A 1 339 ? 20.634 -3.464 19.697 1.00 70.31 339 VAL A O 1
ATOM 2771 N N . ASN A 1 340 ? 21.745 -3.775 21.627 1.00 55.06 340 ASN A N 1
ATOM 2772 C CA . ASN A 1 340 ? 22.979 -4.316 21.057 1.00 55.06 340 ASN A CA 1
ATOM 2773 C C . ASN A 1 340 ? 23.227 -5.737 21.585 1.00 55.06 340 ASN A C 1
ATOM 2775 O O . ASN A 1 340 ? 24.087 -5.918 22.456 1.00 55.06 340 ASN A O 1
ATOM 2779 N N . PRO A 1 341 ? 22.489 -6.753 21.100 1.00 50.66 341 PRO A N 1
ATOM 2780 C CA . PRO A 1 341 ? 22.775 -8.124 21.486 1.00 50.66 341 PRO A CA 1
ATOM 2781 C C . PRO A 1 341 ? 24.212 -8.470 21.064 1.00 50.66 341 PRO A C 1
ATOM 2783 O O . PRO A 1 341 ? 24.637 -8.059 19.978 1.00 50.66 341 PRO A O 1
ATOM 2786 N N . PRO A 1 342 ? 24.979 -9.189 21.904 1.00 50.69 342 PRO A N 1
ATOM 2787 C CA . PRO A 1 342 ? 26.335 -9.583 21.556 1.00 50.69 342 PRO A CA 1
ATOM 2788 C C . PRO A 1 342 ? 26.301 -10.358 20.240 1.00 50.69 342 PRO A C 1
ATOM 2790 O O . PRO A 1 342 ? 25.515 -11.292 20.077 1.00 50.69 342 PRO A O 1
ATOM 2793 N N . THR A 1 343 ? 27.123 -9.924 19.289 1.00 52.03 343 THR A N 1
ATOM 2794 C CA . THR A 1 343 ? 27.332 -10.621 18.021 1.00 52.03 343 THR A CA 1
ATOM 2795 C C . THR A 1 343 ? 27.872 -12.013 18.332 1.00 52.03 343 THR A C 1
ATOM 2797 O O . THR A 1 343 ? 28.989 -12.128 18.837 1.00 52.03 343 THR A O 1
ATOM 2800 N N . SER A 1 344 ? 27.047 -13.037 18.108 1.00 45.25 344 SER A N 1
ATOM 2801 C CA . SER A 1 344 ? 27.448 -14.446 18.175 1.00 45.25 344 SER A CA 1
ATOM 2802 C C . SER A 1 344 ? 28.280 -14.833 16.968 1.00 45.25 344 SER A C 1
ATOM 2804 O O . SER A 1 344 ? 27.819 -14.475 15.857 1.00 45.25 344 SER A O 1
#

Radius of gyration: 28.6 Å; Cα contacts (8 Å, |Δi|>4): 221; chains: 1; bounding box: 62×64×82 Å

Nearest PDB structures (foldseek):
  6db1-assembly1_B  TM=3.886E-01  e=6.257E+00  Salmonella enterica subsp. enterica serovar Typhimurium str. LT2

Sequence (344 aa):
MKVNQPQSNIAIQWTIRKGHLNFARNLNLDVIPLVQTFGHMEWLLKYERFRKFRENDKFPQFGVCEESQKVMQDLLEEQPLIMYPQYDSLAFWHIARIANYTHRVTKGARILAWHDMINRITITKFTDSTTGEILEPQLYKTPMAPNVEGIIITGWSRYDHMAGLCEILPIGIPSMVVNTQIALMGSKRQFDATGKELIIQQAYEAAGSLMKCSIYGEPYNTCQFPGKLTCESLKILGYLRGHEVFDLYLENDVQNVLFNVIQGVPTQLQQLETNLLRLFHKDTVDEFFFSNVDPILKKIRHLVESSSRLSQKRTYGRRPFKIKRLNFANLTQELLSLVNPPTS

Organism: Nippostrongylus brasiliensis (NCBI:txid27835)

Solvent-accessible surface area (backbone atoms only — not comparable to full-atom values): 21337 Å² total; per-residue (Å²): 133,88,77,82,78,78,96,71,82,76,62,79,73,79,64,74,45,69,66,57,59,50,50,34,50,77,69,75,44,86,86,80,87,85,77,76,86,43,53,81,31,39,88,62,29,67,41,76,95,38,36,87,31,30,69,41,87,91,43,35,39,36,59,45,51,75,67,61,52,48,54,50,48,53,45,42,71,76,46,78,87,54,80,68,52,47,56,38,48,53,51,47,53,52,52,52,51,52,48,56,50,47,25,64,78,62,73,64,56,88,83,84,77,66,63,83,83,57,75,75,60,56,92,68,86,50,62,42,88,89,77,69,48,71,56,78,84,90,75,80,93,69,93,64,80,73,85,77,89,76,85,85,88,82,79,80,68,64,98,47,97,84,58,80,87,50,87,49,55,41,67,41,45,64,54,52,47,31,54,48,37,40,53,61,49,71,72,37,76,90,44,75,88,52,60,68,68,60,50,50,52,52,16,46,52,53,36,16,62,71,27,48,28,66,79,82,56,89,74,66,82,70,38,64,49,83,41,46,67,34,49,60,38,51,47,54,53,52,56,72,69,36,63,62,60,60,54,48,53,79,79,44,65,54,65,60,56,52,49,54,48,65,68,50,46,61,62,50,51,54,50,32,51,58,38,38,56,75,79,39,56,64,70,59,47,52,51,48,40,60,71,68,44,46,63,52,53,54,50,52,50,54,49,52,55,50,50,55,59,54,71,67,53,89,73,78,78,74,85,87,66,85,83,82,69,81,55,63,69,60,54,49,52,55,52,48,44,70,75,52,61,80,87,126

Secondary structure (DSSP, 8-state):
---PPPS----------HHHHHHHHHTT--------SSSS-HHHHTSHHHHTTEEETTEEEEE--HHHHHHHHHHHHH-TT-HHHHHHHHHHHHHHHHHHHHHHHHTSPPP---GGGTTT-----EE-TTT--EE--------PPP------------SSTTS-S-TTHHHHHHHHHHHHHHHHHHTSGGGTTS-HHHHHHHHHHHHHHHHTS--SSS-GGG--STTHHHHHHHHHHHHHHSHHHHHHHHHS-HHHHHHHHHHHHHHHHHHHHHHHHTTS-HHHHHHHHHHHTHHHHHHHHHHHHHHHHHHT--------S------HHHHHHHHHHHHS----

Mean predicted aligned error: 13.39 Å

InterPro domains:
  IPR017853 Glycoside hydrolase superfamily [SSF51445] (22-176)
  IPR038901 Hexosaminidase D-like [PTHR21040] (146-324)

pLDDT: mean 75.29, std 15.96, range [26.38, 95.38]